Protein 6BN3 (pdb70)

Radius of gyration: 17.38 Å; Cα contacts (8 Å, |Δi|>4): 609; chains: 1; bounding box: 36×44×50 Å

Organism: Salmonella enterica (NCBI:txid28901)

Sequence (267 aa):
ANHIQHQMVQQLSALEKSANGRLGVAVIDTGSGAIAGWRMDEPFPMCSTSKVMAVAALLKQSEQTPELMSQPQPVASGDLVNYNPITERFVGKSSMTFDELSAATLQYSDNAAMNLILAKLGGPQKVTAFARSIGDDKFRLDRNEPSLNTAIPGDLRDTSTPRAMALSLQKLALGDALGQVQREKLSSHHWLRGNTTGAASIRAGLPSGWSVGDKTGSGDYGTTNDIAVVWPTGRPPLVIVTYFTQPQQQQAESQRPVLAKAAAIVASHYV

Solvent-accessible surface area: 10893 Å² total; per-residue (Å²): 99,80,97,31,118,142,127,3,42,104,71,0,41,62,18,17,173,91,10,105,18,65,0,0,0,0,0,3,16,35,50,86,52,20,13,0,4,45,90,5,81,53,58,1,10,0,0,11,0,0,0,2,2,0,0,0,6,0,0,73,82,1,50,158,75,106,137,20,3,62,103,75,36,104,3,53,74,78,47,49,51,102,112,16,27,45,0,86,134,56,59,66,143,51,2,33,4,42,76,0,0,25,3,0,1,32,88,18,0,11,0,0,0,25,27,0,5,78,97,14,39,13,21,118,117,0,22,51,17,0,96,84,17,55,5,101,110,0,81,5,56,41,68,3,58,47,1,22,42,7,79,85,82,36,97,96,1,7,1,4,0,46,11,3,0,64,2,2,44,76,1,3,42,20,133,19,9,27,113,92,20,55,64,58,0,3,116,31,2,63,33,15,73,44,1,83,36,1,0,65,61,16,14,58,123,65,20,52,10,0,1,0,16,5,73,21,57,39,2,1,4,1,0,0,0,1,0,63,6,98,95,63,64,31,0,0,0,0,0,0,0,12,17,82,133,103,165,32,146,63,50,113,99,9,0,14,111,0,0,38,6,0,5,71,66,46,118

Foldseek 3Di:
DAPADPVLQVQLVVLCVVVAWDKWKWKAQPVVRHIHIDQQADKFACFLVLLLLLLLLVLQVCVVPVCQQVDWDADAPVLADDFAPDRVVAHVHTDGLLRLSLCCFQVVGQSSSVVSQVVQVHQVSSQVLLVVQPQPFAGADDGPPVSFQGDPPDSHNIGGNVSSLVVCCCQQPNPSGDPVSNVSSVVSQQNHDPQCLALCLQADVVKRKGKGWRAHFQLKTWMWMWIGDDPGGIMTMTMIIGHDHRHDHHDRNSRSSSNNSVNVVPD

InterPro domains:
  IPR000871 Beta-lactamase, class-A [PR00118] (44-68)
  IPR000871 Beta-lactamase, class-A [PR00118] (75-92)
  IPR000871 Beta-lactamase, class-A [PR00118] (117-142)
  IPR000871 Beta-lactamase, class-A [PR00118] (153-177)
  IPR000871 Beta-lactamase, class-A [PR00118] (179-204)
  IPR000871 Beta-lactamase, class-A [PR00118] (215-230)
  IPR000871 Beta-lactamase, class-A [PR00118] (232-247)
  IPR000871 Beta-lactamase, class-A [PTHR35333] (11-300)
  IPR012338 Beta-lactamase/transpeptidase-like [G3DSA:3.40.710.10] (26-300)
  IPR012338 Beta-lactamase/transpeptidase-like [SSF56601] (40-298)
  IPR023650 Beta-lactamase, class-A active site [PS00146] (77-92)
  IPR045155 Beta-lactamase class A, catalytic domain [PF13354] (42-298)

Structure (mmCIF, N/CA/C/O backbone):
data_6BN3
#
_entry.id   6BN3
#
_cell.length_a   95.790
_cell.length_b   41.810
_cell.length_c   56.450
_cell.angle_alpha   90.000
_cell.angle_beta   94.140
_cell.angle_gamma   90.000
#
_symmetry.space_group_name_H-M   'C 1 2 1'
#
loop_
_entity.id
_entity.type
_entity.pdbx_description
1 polymer Beta-lactamase
2 non-polymer '4-(2-HYDROXYETHYL)-1-PIPERAZINE ETHANESULFONIC ACID'
3 water water
#
loop_
_atom_site.group_PDB
_atom_site.id
_atom_site.type_symbol
_atom_site.label_atom_id
_atom_site.label_alt_id
_atom_site.label_comp_id
_atom_site.label_asym_id
_atom_site.label_entity_id
_atom_site.label_seq_id
_atom_site.pdbx_PDB_ins_code
_atom_site.Cartn_x
_atom_site.Cartn_y
_atom_site.Cartn_z
_atom_site.occupancy
_atom_site.B_iso_or_equiv
_atom_site.auth_seq_id
_atom_site.auth_comp_id
_atom_site.auth_asym_id
_atom_site.auth_atom_id
_atom_site.pdbx_PDB_model_num
ATOM 1 N N . ALA A 1 1 ? 16.954 15.922 78.537 1.00 52.40 22 ALA A N 1
ATOM 2 C CA . ALA A 1 1 ? 15.826 16.637 79.125 1.00 52.68 22 ALA A CA 1
ATOM 3 C C . ALA A 1 1 ? 14.783 15.665 79.674 1.00 51.51 22 ALA A C 1
ATOM 4 O O . ALA A 1 1 ? 14.495 14.638 79.060 1.00 51.17 22 ALA A O 1
ATOM 6 N N . ASN A 1 2 ? 14.226 15.988 80.836 1.00 48.57 23 ASN A N 1
ATOM 7 C CA . ASN A 1 2 ? 13.195 15.152 81.444 1.00 45.17 23 ASN A CA 1
ATOM 8 C C . ASN A 1 2 ? 12.162 16.009 82.164 1.00 43.15 23 ASN A C 1
ATOM 9 O O . ASN A 1 2 ? 12.476 16.696 83.140 1.00 41.20 23 ASN A O 1
ATOM 14 N N . HIS A 1 3 ? 10.929 15.963 81.673 1.00 41.98 24 HIS A N 1
ATOM 15 C CA . HIS A 1 3 ? 9.851 16.778 82.215 1.00 42.27 24 HIS A CA 1
ATOM 16 C C . HIS A 1 3 ? 8.989 16.010 83.211 1.00 40.30 24 HIS A C 1
ATOM 17 O O . HIS A 1 3 ? 7.921 16.486 83.603 1.00 40.83 24 HIS A O 1
ATOM 24 N N . ILE A 1 4 ? 9.442 14.827 83.621 1.00 37.50 25 ILE A N 1
ATOM 25 C CA . ILE A 1 4 ? 8.618 13.984 84.480 1.00 36.47 25 ILE A CA 1
ATOM 26 C C . ILE A 1 4 ? 8.421 14.630 85.844 1.00 36.29 25 ILE A C 1
ATOM 27 O O . ILE A 1 4 ? 9.356 15.159 86.451 1.00 36.61 25 ILE A O 1
ATOM 32 N N . GLN A 1 5 ? 7.175 14.614 86.299 1.00 35.93 26 GLN A N 1
ATOM 33 C CA . GLN A 1 5 ? 6.826 15.212 87.568 1.00 33.38 26 GLN A CA 1
ATOM 34 C C . GLN A 1 5 ? 7.044 14.211 88.686 1.00 27.90 26 GLN A C 1
ATOM 35 O O . GLN A 1 5 ? 7.051 12.993 88.471 1.00 25.99 26 GLN A O 1
ATOM 41 N N . HIS A 1 6 ? 7.234 14.760 89.874 1.00 24.03 27 HIS A N 1
ATOM 42 C CA . HIS A 1 6 ? 7.522 14.011 91.084 1.00 21.70 27 HIS A CA 1
ATOM 43 C C . HIS A 1 6 ? 6.520 12.884 91.335 1.00 21.76 27 HIS A C 1
ATOM 44 O O . HIS A 1 6 ? 6.911 11.749 91.604 1.00 22.00 27 HIS A O 1
ATOM 51 N N . GLN A 1 7 ? 5.232 13.194 91.221 1.00 24.07 28 GLN A N 1
ATOM 52 C CA . GLN A 1 7 ? 4.187 12.198 91.454 1.00 25.16 28 GLN A CA 1
ATOM 53 C C . GLN A 1 7 ? 4.270 11.054 90.461 1.00 24.33 28 GLN A C 1
ATOM 54 O O . GLN A 1 7 ? 4.106 9.887 90.831 1.00 23.83 28 GLN A O 1
ATOM 60 N N . MET A 1 8 ? 4.509 11.390 89.197 1.00 25.09 29 MET A N 1
ATOM 61 C CA . MET A 1 8 ? 4.563 10.371 88.159 1.00 26.00 29 MET A CA 1
ATOM 62 C C . MET A 1 8 ? 5.731 9.424 88.387 1.00 23.50 29 MET A C 1
ATOM 63 O O . MET A 1 8 ? 5.595 8.219 88.188 1.00 23.42 29 MET A O 1
ATOM 68 N N . VAL A 1 9 ? 6.869 9.970 88.818 1.00 22.16 30 VAL A N 1
ATOM 69 C CA . VAL A 1 9 ? 8.036 9.160 89.165 1.00 22.23 30 VAL A CA 1
ATOM 70 C C . VAL A 1 9 ? 7.691 8.164 90.262 1.00 23.30 30 VAL A C 1
ATOM 71 O O . VAL A 1 9 ? 8.001 6.977 90.161 1.00 23.06 30 VAL A O 1
ATOM 75 N N . GLN A 1 10 ? 7.054 8.661 91.319 1.00 22.83 31 GLN A N 1
ATOM 76 C CA . GLN A 1 10 ? 6.621 7.812 92.422 1.00 22.90 31 GLN A CA 1
ATOM 77 C C . GLN A 1 10 ? 5.733 6.669 91.932 1.00 22.24 31 GLN A C 1
ATOM 78 O O . GLN A 1 10 ? 5.905 5.524 92.343 1.00 22.49 31 GLN A O 1
ATOM 84 N N . GLN A 1 11 ? 4.792 6.983 91.043 1.00 20.69 32 GLN A N 1
ATOM 85 C CA . GLN A 1 11 ? 3.856 5.978 90.549 1.00 20.31 32 GLN A CA 1
ATOM 86 C C . GLN A 1 11 ? 4.550 4.930 89.689 1.00 19.88 32 GLN A C 1
ATOM 87 O O . GLN A 1 11 ? 4.281 3.738 89.817 1.00 21.79 32 GLN A O 1
ATOM 93 N N . LEU A 1 12 ? 5.436 5.369 88.805 1.00 21.18 33 LEU A N 1
ATOM 94 C CA . LEU A 1 12 ? 6.108 4.430 87.925 1.00 21.49 33 LEU A CA 1
ATOM 95 C C . LEU A 1 12 ? 7.101 3.575 88.711 1.00 21.55 33 LEU A C 1
ATOM 96 O O . LEU A 1 12 ? 7.246 2.383 88.443 1.00 21.89 33 LEU A O 1
ATOM 101 N N . SER A 1 13 ? 7.764 4.181 89.690 1.00 21.39 34 SER A N 1
ATOM 102 C CA . SER A 1 13 ? 8.656 3.444 90.578 1.00 21.95 34 SER A CA 1
ATOM 103 C C . SER A 1 13 ? 7.898 2.361 91.338 1.00 21.35 34 SER A C 1
ATOM 104 O O . SER A 1 13 ? 8.337 1.215 91.409 1.00 21.55 34 SER A O 1
ATOM 107 N N . ALA A 1 14 ? 6.746 2.733 91.892 1.00 21.03 35 ALA A N 1
ATOM 108 C CA . ALA A 1 14 ? 5.911 1.792 92.626 1.00 21.69 35 ALA A CA 1
ATOM 109 C C . ALA A 1 14 ? 5.397 0.669 91.736 1.00 21.19 35 ALA A C 1
ATOM 110 O O . ALA A 1 14 ? 5.308 -0.479 92.174 1.00 23.09 35 ALA A O 1
ATOM 112 N N . LEU A 1 15 ? 5.045 1.005 90.497 1.00 21.39 36 LEU A N 1
ATOM 113 C CA . LEU A 1 15 ? 4.563 0.012 89.546 1.00 20.71 36 LEU A CA 1
ATOM 114 C C . LEU A 1 15 ? 5.655 -1.002 89.260 1.00 20.04 36 LEU A C 1
ATOM 115 O O . LEU A 1 15 ? 5.424 -2.214 89.291 1.00 20.84 36 LEU A O 1
ATOM 120 N N . GLU A 1 16 ? 6.852 -0.494 88.982 1.00 20.09 37 GLU A N 1
ATOM 121 C CA . GLU A 1 16 ? 7.987 -1.348 88.693 1.00 20.97 37 GLU A CA 1
ATOM 122 C C . GLU A 1 16 ? 8.231 -2.328 89.842 1.00 22.80 37 GLU A C 1
ATOM 123 O O . GLU A 1 16 ? 8.400 -3.529 89.619 1.00 23.62 37 GLU A O 1
ATOM 129 N N . LYS A 1 17 ? 8.206 -1.824 91.070 1.00 23.40 38 LYS A N 1
ATOM 130 C CA . LYS A 1 17 ? 8.428 -2.682 92.235 1.00 25.61 38 LYS A CA 1
ATOM 131 C C . LYS A 1 17 ? 7.339 -3.740 92.410 1.00 24.96 38 LYS A C 1
ATOM 132 O O . LYS A 1 17 ? 7.637 -4.890 92.746 1.00 26.04 38 LYS A O 1
ATOM 138 N N . SER A 1 18 ? 6.082 -3.353 92.193 1.00 24.04 39 SER A N 1
ATOM 139 C CA . SER A 1 18 ? 4.968 -4.283 92.355 1.00 23.81 39 SER A CA 1
ATOM 140 C C . SER A 1 18 ? 5.073 -5.422 91.351 1.00 23.91 39 SER A C 1
ATOM 141 O O . SER A 1 18 ? 4.667 -6.549 91.630 1.00 26.02 39 SER A O 1
ATOM 144 N N . ALA A 1 19 ? 5.646 -5.124 90.191 1.00 22.06 40 ALA A N 1
ATOM 145 C CA . ALA A 1 19 ? 5.676 -6.072 89.091 1.00 22.94 40 ALA A CA 1
ATOM 146 C C . ALA A 1 19 ? 6.918 -6.960 89.096 1.00 20.70 40 ALA A C 1
ATOM 147 O O . ALA A 1 19 ? 7.014 -7.892 88.302 1.00 22.11 40 ALA A O 1
ATOM 149 N N . ASN A 1 20 ? 7.857 -6.669 89.992 1.00 20.55 41 ASN A N 1
ATOM 150 C CA . ASN A 1 20 ? 9.143 -7.367 90.045 1.00 19.75 41 ASN A CA 1
ATOM 151 C C . ASN A 1 20 ? 9.857 -7.409 88.699 1.00 20.61 41 ASN A C 1
ATOM 152 O O . ASN A 1 20 ? 10.116 -8.477 88.135 1.00 21.91 41 ASN A O 1
ATOM 157 N N . GLY A 1 21 ? 10.187 -6.236 88.189 1.00 19.86 42 GLY A N 1
ATOM 158 C CA . GLY A 1 21 ? 10.945 -6.169 86.958 1.00 21.92 42 GLY A CA 1
ATOM 159 C C . GLY A 1 21 ? 11.598 -4.819 86.773 1.00 20.84 42 GLY A C 1
ATOM 160 O O . GLY A 1 21 ? 11.674 -4.026 87.711 1.00 22.52 42 GLY A O 1
ATOM 161 N N . ARG A 1 22 ? 12.059 -4.569 85.552 1.00 18.68 43 ARG A N 1
ATOM 162 C CA . ARG A 1 22 ? 12.687 -3.316 85.187 1.00 17.82 43 ARG A CA 1
ATOM 163 C C . ARG A 1 22 ? 11.819 -2.673 84.121 1.00 16.22 43 ARG A C 1
ATOM 164 O O . ARG A 1 22 ? 11.622 -3.255 83.061 1.00 16.68 43 ARG A O 1
ATOM 172 N N . LEU A 1 23 ? 11.309 -1.486 84.430 1.00 16.60 44 LEU A N 1
ATOM 173 C CA . LEU A 1 23 ? 10.362 -0.760 83.600 1.00 17.38 44 LEU A CA 1
ATOM 174 C C . LEU A 1 23 ? 11.025 0.470 82.997 1.00 15.53 44 LEU A C 1
ATOM 175 O O . LEU A 1 23 ? 11.745 1.193 83.696 1.00 17.10 44 LEU A O 1
ATOM 180 N N . GLY A 1 24 ? 10.798 0.695 81.700 1.00 16.02 45 GLY A N 1
ATOM 181 C CA . GLY A 1 24 ? 11.285 1.889 81.031 1.00 16.67 45 GLY A CA 1
ATO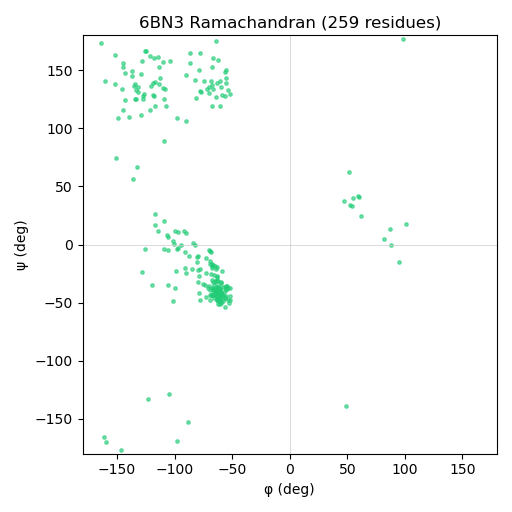M 182 C C . GLY A 1 24 ? 10.141 2.583 80.310 1.00 16.69 45 GLY A C 1
ATOM 183 O O . GLY A 1 24 ? 9.463 1.973 79.494 1.00 18.05 45 GLY A O 1
ATOM 184 N N . VAL A 1 25 ? 9.929 3.855 80.607 1.00 16.33 46 VAL A N 1
ATOM 185 C CA . VAL A 1 25 ? 8.787 4.595 80.076 1.00 17.48 46 VAL A CA 1
ATOM 186 C C . VAL A 1 25 ? 9.249 5.937 79.550 1.00 16.79 46 VAL A C 1
ATOM 187 O O . VAL A 1 25 ? 9.999 6.642 80.221 1.00 17.54 46 VAL A O 1
ATOM 191 N N . ALA A 1 26 ? 8.811 6.294 78.348 1.00 16.70 47 ALA A N 1
ATOM 192 C CA . ALA A 1 26 ? 9.010 7.649 77.855 1.00 18.15 47 ALA A CA 1
ATOM 193 C C . ALA A 1 26 ? 7.707 8.141 77.252 1.00 19.07 47 ALA A C 1
ATOM 194 O O . ALA A 1 26 ? 7.011 7.387 76.583 1.00 19.93 47 ALA A O 1
ATOM 196 N N . VAL A 1 27 ? 7.359 9.392 77.517 1.00 19.00 48 VAL A N 1
ATOM 197 C CA . VAL A 1 27 ? 6.192 9.992 76.879 1.00 20.12 48 VAL A CA 1
ATOM 198 C C . VAL A 1 27 ? 6.563 11.357 76.319 1.00 19.77 48 VAL A C 1
ATOM 199 O O . VAL A 1 27 ? 7.185 12.175 76.987 1.00 20.18 48 VAL A O 1
ATOM 203 N N . ILE A 1 28 ? 6.198 11.571 75.064 1.00 20.03 49 ILE A N 1
ATOM 204 C CA . ILE A 1 28 ? 6.379 12.859 74.410 1.00 21.38 49 ILE A CA 1
ATOM 205 C C . ILE A 1 28 ? 5.023 13.512 74.204 1.00 21.44 49 ILE A C 1
ATOM 206 O O . ILE A 1 28 ? 4.128 12.898 73.624 1.00 23.19 49 ILE A O 1
ATOM 211 N N . ASP A 1 29 ? 4.864 14.735 74.698 1.00 23.71 50 ASP A N 1
ATOM 212 C CA . ASP A 1 29 ? 3.719 15.568 74.343 1.00 26.83 50 ASP A CA 1
ATOM 213 C C . ASP A 1 29 ? 4.125 16.368 73.110 1.00 27.62 50 ASP A C 1
ATOM 214 O O . ASP A 1 29 ? 4.922 17.291 73.220 1.00 28.17 50 ASP A O 1
ATOM 219 N N . THR A 1 30 ? 3.600 16.015 71.938 1.00 28.05 51 THR A N 1
ATOM 220 C CA . THR A 1 30 ? 4.060 16.654 70.702 1.00 28.72 51 THR A CA 1
ATOM 221 C C . THR A 1 30 ? 3.563 18.093 70.571 1.00 30.93 51 THR A C 1
ATOM 222 O O . THR A 1 30 ? 4.030 18.847 69.709 1.00 32.03 51 THR A O 1
ATOM 226 N N . GLY A 1 31 ? 2.618 18.473 71.423 1.00 31.03 52 GLY A N 1
ATOM 227 C CA . GLY A 1 31 ? 2.111 19.832 71.417 1.00 32.59 52 GLY A CA 1
ATOM 228 C C . GLY A 1 31 ? 3.130 20.793 71.994 1.00 34.35 52 GLY A C 1
ATOM 229 O O . GLY A 1 31 ? 3.385 21.859 71.431 1.00 35.98 52 GLY A O 1
ATOM 230 N N . SER A 1 32 ? 3.725 20.397 73.116 1.00 35.45 53 SER A N 1
ATOM 231 C CA . SER A 1 32 ? 4.691 21.226 73.833 1.00 36.16 53 SER A CA 1
ATOM 232 C C . SER A 1 32 ? 6.130 20.834 73.524 1.00 36.63 53 SER A C 1
ATOM 233 O O . SER A 1 32 ? 7.052 21.631 73.698 1.00 37.36 53 SER A O 1
ATOM 236 N N . GLY A 1 33 ? 6.319 19.597 73.076 1.00 35.40 54 GLY A N 1
ATOM 237 C CA . GLY A 1 33 ? 7.649 19.075 72.824 1.00 35.77 54 GLY A CA 1
ATOM 238 C C . GLY A 1 33 ? 8.261 18.448 74.062 1.00 35.56 54 GLY A C 1
ATOM 239 O O . GLY A 1 33 ? 9.384 17.948 74.024 1.00 36.46 54 GLY A O 1
ATOM 240 N N . ALA A 1 34 ? 7.517 18.469 75.164 1.00 33.29 55 ALA A N 1
ATOM 241 C CA 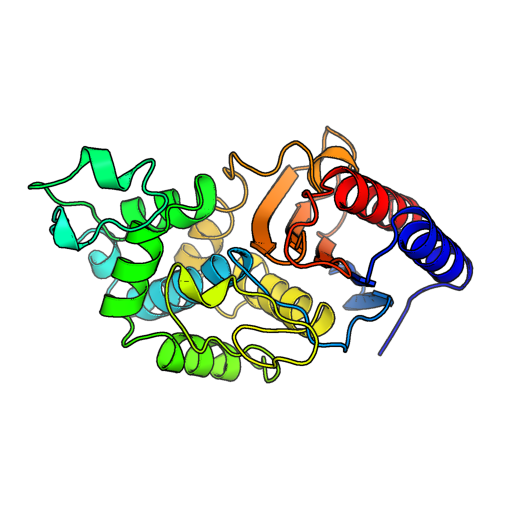. ALA A 1 34 ? 8.009 17.949 76.437 1.00 30.28 55 ALA A CA 1
ATOM 242 C C . ALA A 1 34 ? 8.135 16.429 76.431 1.00 27.70 55 ALA A C 1
ATOM 243 O O . ALA A 1 34 ? 7.248 15.719 75.964 1.00 27.36 55 ALA A O 1
ATOM 245 N N . ILE A 1 35 ? 9.251 15.933 76.953 1.00 27.69 56 ILE A N 1
ATOM 246 C CA . ILE A 1 35 ? 9.432 14.500 77.123 1.00 26.17 56 ILE A CA 1
ATOM 247 C C . ILE A 1 35 ? 9.626 14.190 78.610 1.00 25.83 56 ILE A C 1
ATOM 248 O O . ILE A 1 35 ? 10.281 14.939 79.341 1.00 27.33 56 ILE A O 1
ATOM 253 N N . ALA A 1 36 ? 9.011 13.104 79.061 1.00 25.48 57 ALA A N 1
ATOM 254 C CA . ALA A 1 36 ? 9.069 12.708 80.458 1.00 26.06 57 ALA A CA 1
ATOM 255 C C . ALA A 1 36 ? 9.284 11.208 80.543 1.00 25.35 57 ALA A C 1
ATOM 256 O O . ALA A 1 36 ? 8.780 10.467 79.711 1.00 23.57 57 ALA A O 1
ATOM 258 N N . GLY A 1 37 ? 10.030 10.747 81.538 1.00 24.97 59 GLY A N 1
ATOM 259 C CA . GLY A 1 37 ? 10.284 9.328 81.605 1.00 25.81 59 GLY A CA 1
ATOM 260 C C . GLY A 1 37 ? 10.808 8.740 82.892 1.00 25.33 59 GLY A C 1
ATOM 261 O O . GLY A 1 37 ? 11.129 9.445 83.842 1.00 28.00 59 GLY A O 1
ATOM 262 N N . TRP A 1 38 ? 10.877 7.416 82.883 1.00 21.05 60 TRP A N 1
ATOM 263 C CA . TRP A 1 38 ? 11.397 6.599 83.969 1.00 18.51 60 TRP A CA 1
ATOM 264 C C . TRP A 1 38 ? 12.338 5.581 83.334 1.00 18.11 60 TRP A C 1
ATOM 265 O O . TRP A 1 38 ? 11.937 4.877 82.409 1.00 17.78 60 TRP A O 1
ATOM 276 N N . ARG A 1 39 ? 13.586 5.530 83.803 1.00 16.37 61 ARG A N 1
ATOM 277 C CA . ARG A 1 39 ? 14.650 4.736 83.184 1.00 16.79 61 ARG A CA 1
ATOM 278 C C . ARG A 1 39 ? 14.704 4.937 81.666 1.00 17.62 61 ARG A C 1
ATOM 279 O O . ARG A 1 39 ? 14.961 3.997 80.918 1.00 18.93 61 ARG A O 1
ATOM 287 N N . MET A 1 40 ? 14.467 6.152 81.183 1.00 18.61 62 MET A N 1
ATOM 288 C CA . MET A 1 40 ? 14.264 6.257 79.739 1.00 20.21 62 MET A CA 1
ATOM 289 C C . MET A 1 40 ? 15.576 6.302 78.962 1.00 19.20 62 MET A C 1
ATOM 290 O O . MET A 1 40 ? 15.558 6.338 77.733 1.00 18.51 62 MET A O 1
ATOM 295 N N . ASP A 1 41 ? 16.710 6.254 79.662 1.00 17.35 63 ASP A N 1
ATOM 296 C CA . ASP A 1 41 ? 17.992 6.202 78.960 1.00 16.47 63 ASP A CA 1
ATOM 297 C C . ASP A 1 41 ? 18.744 4.890 79.174 1.00 17.23 63 ASP A C 1
ATOM 298 O O . ASP A 1 41 ? 19.914 4.780 78.813 1.00 18.95 63 ASP A O 1
ATOM 303 N N . GLU A 1 42 ? 18.077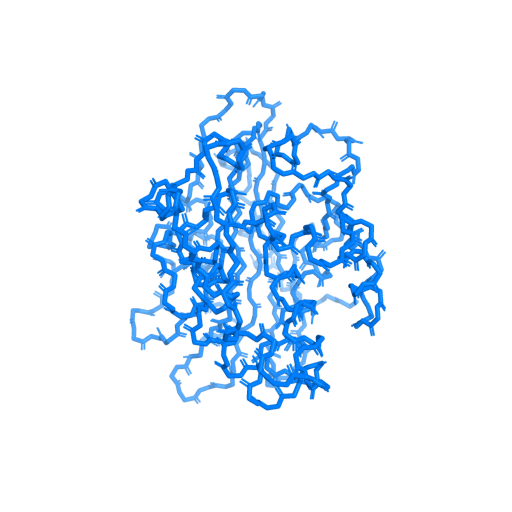 3.886 79.735 1.00 17.12 64 GLU A N 1
ATOM 304 C CA . GLU A 1 42 ? 18.692 2.561 79.869 1.00 16.51 64 GLU A CA 1
ATOM 305 C C . GLU A 1 42 ? 18.378 1.729 78.648 1.00 16.66 64 GLU A C 1
ATOM 306 O O . GLU A 1 42 ? 17.283 1.843 78.107 1.00 18.51 64 GLU A O 1
ATOM 312 N N . PRO A 1 43 ? 19.315 0.871 78.228 1.00 17.42 65 PRO A N 1
ATOM 313 C CA . PRO A 1 43 ? 19.001 -0.085 77.162 1.00 17.24 65 PRO A CA 1
ATOM 314 C C . PRO A 1 43 ? 17.981 -1.119 77.616 1.00 17.06 65 PRO A C 1
ATOM 315 O O . PRO A 1 43 ? 18.040 -1.612 78.751 1.00 18.30 65 PRO A O 1
ATOM 319 N N . PHE A 1 44 ? 17.032 -1.392 76.731 1.00 15.47 66 PHE A N 1
ATOM 320 C CA . PHE A 1 44 ? 16.073 -2.481 76.887 1.00 15.44 66 PHE A CA 1
ATOM 321 C C . PHE A 1 44 ? 16.073 -3.306 75.598 1.00 14.99 66 PHE A C 1
ATOM 322 O O . PHE A 1 44 ? 16.204 -2.748 74.507 1.00 16.17 66 PHE A O 1
ATOM 330 N N . PRO A 1 45 ? 15.850 -4.625 75.708 1.00 15.93 67 PRO A N 1
ATOM 331 C CA . PRO A 1 45 ? 15.664 -5.445 74.501 1.00 15.84 67 PRO A CA 1
ATOM 332 C C . PRO A 1 45 ? 14.404 -4.990 73.776 1.00 15.88 67 PRO A C 1
ATOM 333 O O . PRO A 1 45 ? 13.342 -4.942 74.379 1.00 17.33 67 PRO A O 1
ATOM 337 N N . MET A 1 46 ? 14.519 -4.681 72.493 1.00 15.68 68 MET A N 1
ATOM 338 C CA . MET A 1 46 ? 13.385 -4.193 71.717 1.00 16.80 68 MET A CA 1
ATOM 339 C C . MET A 1 46 ? 12.363 -5.266 71.379 1.00 15.61 68 MET A C 1
ATOM 340 O O . MET A 1 46 ? 11.166 -4.982 71.293 1.00 16.32 68 MET A O 1
ATOM 345 N N . CYS A 1 47 ? 12.845 -6.484 71.154 1.00 16.30 69 CYS A N 1
ATOM 346 C CA . CYS A 1 47 ? 12.041 -7.579 70.609 1.00 16.20 69 CYS A CA 1
ATOM 347 C C . CYS A 1 47 ? 11.300 -7.049 69.385 1.00 15.76 69 CYS A C 1
ATOM 348 O O . CYS A 1 47 ? 11.892 -6.303 68.607 1.00 17.29 69 CYS A O 1
ATOM 351 N N . SER A 1 48 ? 10.030 -7.401 69.201 1.00 16.27 70 SER A N 1
ATOM 352 C CA . SER A 1 48 ? 9.349 -7.044 67.945 1.00 16.13 70 SER A CA 1
ATOM 353 C C . SER A 1 48 ? 9.055 -5.551 67.767 1.00 15.22 70 SER A C 1
ATOM 354 O O . SER A 1 48 ? 8.609 -5.147 66.692 1.00 16.12 70 SER A O 1
ATOM 357 N N . THR A 1 49 ? 9.332 -4.715 68.771 1.00 15.21 71 THR A N 1
ATOM 358 C CA . THR A 1 49 ? 9.157 -3.288 68.534 1.00 15.23 71 THR A CA 1
ATOM 359 C C . THR A 1 49 ? 10.184 -2.797 67.501 1.00 16.09 71 THR A C 1
ATOM 360 O O . THR A 1 49 ? 9.977 -1.764 66.871 1.00 18.46 71 THR A O 1
ATOM 364 N N . SER A 1 50 ? 11.245 -3.583 67.278 1.00 14.88 72 SER A N 1
ATOM 365 C CA . SER A 1 50 ? 12.245 -3.259 66.261 1.00 16.79 72 SER A CA 1
ATOM 366 C C . SER A 1 50 ? 11.688 -3.354 64.840 1.00 17.14 72 SER A C 1
ATOM 367 O O . SER A 1 50 ? 12.285 -2.801 63.911 1.00 16.41 72 SER A O 1
ATOM 370 N N . LYS A 1 51 ? 10.540 -4.029 64.677 1.00 16.36 73 LYS A N 1
ATOM 371 C CA . LYS A 1 51 ? 9.926 -4.173 63.344 1.00 16.52 73 LYS A CA 1
ATOM 372 C C . LYS A 1 51 ? 9.504 -2.824 62.759 1.00 16.91 73 LYS A C 1
ATOM 373 O O . LYS A 1 51 ? 9.485 -2.658 61.541 1.00 17.46 73 LYS A O 1
ATOM 379 N N . VAL A 1 52 ? 9.196 -1.857 63.620 1.00 15.61 74 VAL A N 1
ATOM 380 C CA . VAL A 1 52 ? 8.815 -0.525 63.153 1.00 15.76 74 VAL A CA 1
ATOM 381 C C . VAL A 1 52 ? 9.978 0.142 62.402 1.00 16.57 74 VAL A C 1
ATOM 382 O O . VAL A 1 52 ? 9.796 0.659 61.293 1.00 17.62 74 VAL A O 1
ATOM 386 N N . MET A 1 53 ? 11.181 0.099 62.980 1.00 16.75 75 MET A N 1
ATOM 387 C CA . MET A 1 53 ? 12.364 0.700 62.362 1.00 16.33 75 MET A CA 1
ATOM 388 C C . MET A 1 53 ? 12.683 0.007 61.044 1.00 16.37 75 MET A C 1
ATOM 389 O O . MET A 1 53 ? 13.073 0.659 60.090 1.00 18.18 75 MET A O 1
ATOM 394 N N . ALA A 1 54 ? 12.478 -1.308 60.981 1.00 17.47 76 ALA A N 1
ATOM 395 C CA . ALA A 1 54 ? 12.760 -2.052 59.757 1.00 17.82 76 ALA A CA 1
ATOM 396 C C . ALA A 1 54 ? 11.767 -1.695 58.647 1.00 15.99 76 ALA A C 1
ATOM 397 O O . ALA A 1 54 ? 12.176 -1.446 57.510 1.00 17.01 76 ALA A O 1
ATOM 399 N N . VAL A 1 55 ? 10.469 -1.679 58.953 1.00 16.91 77 VAL A N 1
ATOM 400 C CA . VAL A 1 55 ? 9.476 -1.289 57.953 1.00 16.35 77 VAL A CA 1
ATOM 401 C C . VAL A 1 55 ? 9.704 0.162 57.523 1.00 16.16 77 VAL A C 1
ATOM 402 O O . VAL A 1 55 ? 9.609 0.476 56.342 1.00 17.60 77 VAL A O 1
ATOM 406 N N . ALA A 1 56 ? 10.032 1.036 58.468 1.00 16.29 78 ALA A N 1
ATOM 407 C CA . ALA A 1 56 ? 10.323 2.429 58.109 1.00 17.02 78 ALA A CA 1
ATOM 408 C C . ALA A 1 56 ? 11.512 2.545 57.146 1.00 17.78 78 ALA A C 1
ATOM 409 O O . ALA A 1 56 ? 11.482 3.361 56.223 1.00 18.44 78 ALA A O 1
ATOM 411 N N . ALA A 1 57 ? 12.545 1.726 57.358 1.00 17.60 79 ALA A N 1
ATOM 412 C CA . ALA A 1 57 ? 13.734 1.765 56.494 1.00 17.94 79 ALA A CA 1
ATOM 413 C C . ALA A 1 57 ? 13.315 1.379 55.080 1.00 18.51 79 ALA A C 1
ATOM 414 O O . ALA A 1 57 ? 13.743 1.974 54.089 1.00 19.57 79 ALA A O 1
ATOM 416 N N . LEU A 1 58 ? 12.440 0.385 54.997 1.00 18.17 80 LEU A N 1
ATOM 417 C CA . LEU A 1 58 ? 11.947 -0.066 53.703 1.00 18.35 80 LEU A CA 1
ATOM 418 C C . LEU A 1 58 ? 11.081 1.002 53.028 1.00 19.20 80 LEU A C 1
ATOM 419 O O . LEU A 1 58 ? 11.207 1.257 51.822 1.00 19.20 80 LEU A O 1
ATOM 424 N N . LEU A 1 59 ? 10.208 1.633 53.807 1.00 18.73 81 LEU A N 1
ATOM 425 C CA . LEU A 1 59 ? 9.395 2.734 53.294 1.00 18.93 81 LEU A CA 1
ATOM 426 C C . LEU A 1 59 ? 10.267 3.889 52.772 1.00 19.53 81 LEU A C 1
ATOM 427 O O . LEU A 1 59 ? 9.973 4.479 51.734 1.00 21.67 81 LEU A O 1
ATOM 432 N N . LYS A 1 60 ? 11.339 4.213 53.488 1.00 19.34 82 LYS A N 1
ATOM 433 C CA . LYS A 1 60 ? 12.257 5.253 53.028 1.00 20.09 82 LYS A CA 1
ATOM 434 C C . LYS A 1 60 ? 12.814 4.891 51.650 1.00 20.72 82 LYS A C 1
ATOM 435 O O . LYS A 1 60 ? 12.868 5.734 50.742 1.00 22.23 82 LYS A O 1
ATOM 441 N N . GLN A 1 61 ? 13.187 3.626 51.475 1.00 20.06 83 GLN A N 1
A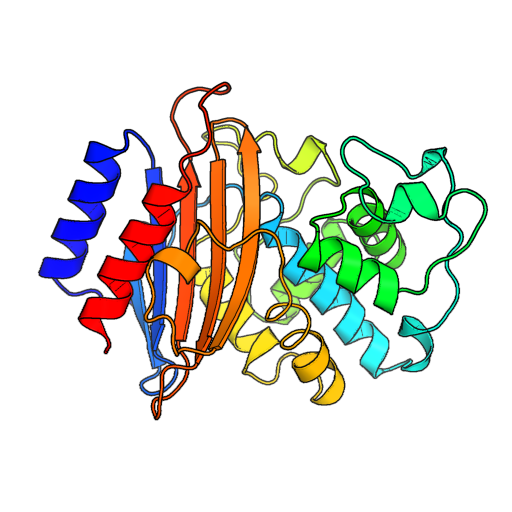TOM 442 C CA . GLN A 1 61 ? 13.690 3.179 50.182 1.00 23.15 83 GLN A CA 1
ATOM 443 C C . GLN A 1 61 ? 12.633 3.335 49.081 1.00 23.13 83 GLN A C 1
ATOM 444 O O . GLN A 1 61 ? 12.950 3.672 47.929 1.00 23.70 83 GLN A O 1
ATOM 450 N N . SER A 1 62 ? 11.369 3.119 49.440 1.00 22.44 84 SER A N 1
ATOM 451 C CA . SER A 1 62 ? 10.290 3.169 48.454 1.00 22.88 84 SER A CA 1
ATOM 452 C C . SER A 1 62 ? 10.046 4.583 47.933 1.00 22.37 84 SER A C 1
ATOM 453 O O . SER A 1 62 ? 9.416 4.765 46.894 1.00 24.55 84 SER A O 1
ATOM 456 N N . GLU A 1 63 ? 10.554 5.584 48.647 1.00 21.65 85 GLU A N 1
ATOM 457 C CA . GLU A 1 63 ? 10.372 6.970 48.229 1.00 23.42 85 GLU A CA 1
ATOM 458 C C . GLU A 1 63 ? 10.973 7.210 46.856 1.00 25.42 85 GLU A C 1
ATOM 459 O O . GLU A 1 63 ? 10.448 7.998 46.065 1.00 27.75 85 GLU A O 1
ATOM 465 N N . GLN A 1 64 ? 12.059 6.508 46.559 1.00 25.25 86 GLN A N 1
ATOM 466 C CA . GLN A 1 64 ? 12.743 6.702 45.283 1.00 26.91 86 GLN A CA 1
ATOM 467 C C . GLN A 1 64 ? 12.355 5.652 44.245 1.00 31.87 86 GLN A C 1
ATOM 468 O O . GLN A 1 64 ? 12.774 5.722 43.084 1.00 35.61 86 GLN A O 1
ATOM 474 N N . THR A 1 65 ? 11.543 4.691 44.674 1.00 32.98 87 THR A N 1
ATOM 475 C CA . THR A 1 65 ? 11.075 3.598 43.830 1.00 37.10 87 THR A CA 1
ATOM 476 C C . THR A 1 65 ? 9.706 3.132 44.319 1.00 39.26 87 THR A C 1
ATOM 477 O O . THR A 1 65 ? 9.608 2.081 44.928 1.00 38.29 87 THR A O 1
ATOM 481 N N . PRO A 1 66 ? 8.646 3.917 44.060 1.00 44.72 88 PRO A N 1
ATOM 482 C CA . PRO A 1 66 ? 7.309 3.628 44.604 1.00 46.72 88 PRO A CA 1
ATOM 483 C C . PRO A 1 66 ? 6.783 2.221 44.300 1.00 46.90 88 PRO A C 1
ATOM 484 O O . PRO A 1 66 ? 6.108 1.645 45.159 1.00 49.34 88 PRO A O 1
ATOM 488 N N . GLU A 1 67 ? 7.090 1.670 43.125 1.00 43.32 89 GLU A N 1
ATOM 489 C CA . GLU A 1 67 ? 6.652 0.310 42.797 1.00 41.25 89 GLU A CA 1
ATOM 490 C C . GLU A 1 67 ? 7.346 -0.764 43.650 1.00 37.67 89 GLU A C 1
ATOM 491 O O . GLU A 1 67 ? 6.989 -1.941 43.573 1.00 36.46 89 GLU A O 1
ATOM 497 N N . LEU A 1 68 ? 8.322 -0.362 44.465 1.00 34.55 90 LEU A N 1
ATOM 498 C CA . LEU A 1 68 ? 9.028 -1.305 45.335 1.00 32.21 90 LEU A CA 1
ATOM 499 C C . LEU A 1 68 ? 8.066 -2.079 46.226 1.00 30.26 90 LEU A C 1
ATOM 500 O O . LEU A 1 68 ? 8.239 -3.278 46.454 1.00 30.70 90 LEU A O 1
ATOM 505 N N . MET A 1 69 ? 7.047 -1.387 46.720 1.00 27.90 91 MET A N 1
ATOM 506 C CA . MET A 1 69 ? 6.160 -1.960 47.722 1.00 27.22 91 MET A CA 1
ATOM 507 C C . MET A 1 69 ? 5.108 -2.879 47.105 1.00 25.40 91 MET A C 1
ATOM 508 O O . MET A 1 69 ? 4.418 -3.603 47.822 1.00 24.72 91 MET A O 1
ATOM 513 N N . SER A 1 70 ? 4.994 -2.874 45.782 1.00 27.28 92 SER A N 1
ATOM 514 C CA . SER A 1 70 ? 3.998 -3.713 45.133 1.00 29.04 92 SER A CA 1
ATOM 515 C C . SER A 1 70 ? 4.607 -4.890 44.368 1.00 31.24 92 SER A C 1
ATOM 516 O O . SER A 1 70 ? 3.880 -5.719 43.834 1.00 31.82 92 SER A O 1
ATOM 519 N N . GLN A 1 71 ? 5.932 -4.969 44.323 1.00 34.88 93 GLN A N 1
ATOM 520 C CA . GLN A 1 71 ? 6.606 -6.049 43.603 1.00 39.28 93 GLN A CA 1
ATOM 521 C C . GLN A 1 71 ? 6.468 -7.382 44.343 1.00 35.49 93 GLN A C 1
ATOM 522 O O . GLN A 1 71 ? 6.655 -7.445 45.556 1.00 33.53 93 GLN A O 1
ATOM 528 N N . PRO A 1 72 ? 6.123 -8.452 43.611 1.00 34.51 94 PRO A N 1
ATOM 529 C CA . PRO A 1 72 ? 6.019 -9.786 44.215 1.00 33.75 94 PRO A CA 1
ATOM 530 C C . PRO A 1 72 ? 7.323 -10.272 44.840 1.00 31.83 94 PRO A C 1
ATOM 531 O O . PRO A 1 72 ? 8.393 -10.133 44.243 1.00 34.30 94 PRO A O 1
ATOM 535 N N . GLN A 1 73 ? 7.225 -10.834 46.038 1.00 27.94 95 GLN A N 1
ATOM 536 C CA . GLN A 1 73 ? 8.366 -11.472 46.681 1.00 27.63 95 GLN A CA 1
ATOM 537 C C . GLN A 1 73 ? 8.030 -12.923 46.971 1.00 25.67 95 GLN A C 1
ATOM 538 O O . GLN A 1 73 ? 7.133 -13.194 47.759 1.00 25.98 95 GLN A O 1
ATOM 544 N N . PRO A 1 74 ? 8.746 -13.864 46.336 1.00 25.31 96 PRO A N 1
ATOM 545 C CA . PRO A 1 74 ? 8.453 -15.270 46.630 1.00 26.39 96 PRO A CA 1
ATOM 546 C C . PRO A 1 74 ? 8.676 -15.606 48.107 1.00 27.47 96 PRO A C 1
ATOM 547 O O . PRO A 1 74 ? 9.610 -15.095 48.728 1.00 28.03 96 PRO A O 1
ATOM 551 N N . VAL A 1 75 ? 7.806 -16.429 48.679 1.00 27.75 97 VAL A N 1
ATOM 552 C CA . VAL A 1 75 ? 8.054 -16.920 50.029 1.00 29.33 97 VAL A CA 1
ATOM 553 C C . VAL A 1 75 ? 8.128 -18.445 49.968 1.00 28.69 97 VAL A C 1
ATOM 554 O O . VAL A 1 75 ? 7.364 -19.096 49.257 1.00 28.25 97 VAL A O 1
ATOM 558 N N . ALA A 1 76 ? 9.109 -18.998 50.670 1.00 28.72 98 ALA A N 1
ATOM 559 C CA . ALA A 1 76 ? 9.349 -20.434 50.653 1.00 29.59 98 ALA A CA 1
ATOM 560 C C . ALA A 1 76 ? 9.256 -20.991 52.060 1.00 27.89 98 ALA A C 1
ATOM 561 O O . ALA A 1 76 ? 9.333 -20.241 53.032 1.00 26.21 98 ALA A O 1
ATOM 563 N N . SER A 1 77 ? 9.092 -22.305 52.171 1.00 27.20 99 SER A N 1
ATOM 564 C CA . SER A 1 77 ? 9.086 -22.942 53.484 1.00 27.44 99 SER A CA 1
ATOM 565 C C . SER A 1 77 ? 10.360 -22.620 54.260 1.00 25.09 99 SER A C 1
ATOM 566 O O . SER A 1 77 ? 10.321 -22.446 55.476 1.00 24.23 99 SER A O 1
ATOM 569 N N . GLY A 1 78 ? 11.482 -22.524 53.547 1.00 24.76 100 GLY A N 1
ATOM 570 C CA . GLY A 1 78 ? 12.760 -22.190 54.152 1.00 25.76 100 GLY A CA 1
ATOM 571 C C . GLY A 1 78 ? 12.808 -20.802 54.782 1.00 25.83 100 GLY A C 1
ATOM 572 O O . GLY A 1 78 ? 13.677 -20.523 55.614 1.00 28.12 100 GLY A O 1
ATOM 573 N N . ASP A 1 79 ? 11.886 -19.923 54.394 1.00 25.52 101 ASP A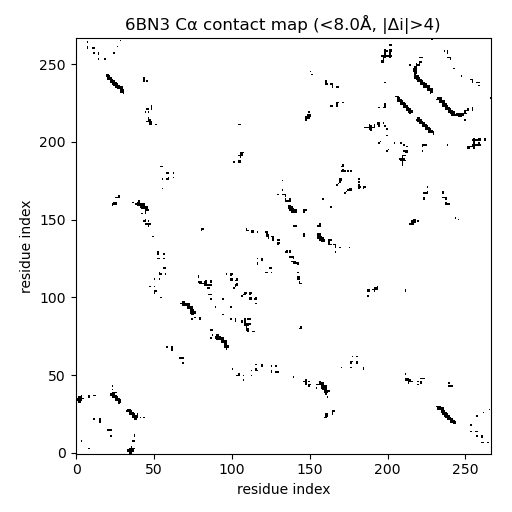 N 1
ATOM 574 C CA . ASP A 1 79 ? 11.826 -18.586 54.978 1.00 26.93 101 ASP A CA 1
ATOM 575 C C . ASP A 1 79 ? 11.145 -18.602 56.344 1.00 25.90 101 ASP A C 1
ATOM 576 O O . ASP A 1 79 ? 11.322 -17.684 57.156 1.00 26.89 101 ASP A O 1
ATOM 581 N N . LEU A 1 80 ? 10.343 -19.634 56.586 1.00 25.37 102 LEU A N 1
ATOM 582 C CA . LEU A 1 80 ? 9.563 -19.703 57.820 1.00 23.52 102 LEU A CA 1
ATOM 583 C C . LEU A 1 80 ? 10.465 -19.910 59.033 1.00 23.82 102 LEU A C 1
ATOM 584 O O . LEU A 1 80 ? 11.457 -20.642 58.979 1.00 25.27 102 LEU A O 1
ATOM 589 N N . VAL A 1 81 ? 10.128 -19.246 60.128 1.00 23.22 103 VAL A N 1
ATOM 590 C CA . VAL A 1 81 ? 10.847 -19.438 61.376 1.00 23.61 103 VAL A CA 1
ATOM 591 C C . VAL A 1 81 ? 9.858 -19.874 62.457 1.00 24.32 103 VAL A C 1
ATOM 592 O O . VAL A 1 81 ? 9.050 -20.765 62.215 1.00 25.85 103 VAL A O 1
ATOM 596 N N . ASN A 1 82 ? 9.900 -19.266 63.635 1.00 23.89 104 ASN A N 1
ATOM 597 C CA . ASN A 1 82 ? 9.115 -19.781 64.760 1.00 24.41 104 ASN A CA 1
ATOM 598 C C . ASN A 1 82 ? 7.661 -19.303 64.821 1.00 24.97 104 ASN A C 1
ATOM 599 O O . ASN A 1 82 ? 6.827 -19.933 65.477 1.00 27.40 104 ASN A O 1
ATOM 604 N N . TYR A 1 83 ? 7.359 -18.186 64.168 1.00 21.89 105 TYR A N 1
ATOM 605 C CA . TYR A 1 83 ? 6.005 -17.639 64.200 1.00 19.42 105 TYR A CA 1
ATOM 606 C C . TYR A 1 83 ? 5.708 -16.918 62.899 1.00 19.90 105 TYR A C 1
ATOM 607 O O . TYR A 1 83 ? 6.245 -15.838 62.632 1.00 20.10 105 TYR A O 1
ATOM 616 N N . ASN A 1 84 ? 4.843 -17.529 62.097 1.00 21.53 106 ASN A N 1
ATOM 617 C CA . ASN A 1 84 ? 4.616 -17.103 60.725 1.00 19.91 106 ASN A CA 1
ATOM 618 C C . ASN A 1 84 ? 3.123 -17.077 60.381 1.00 20.20 106 ASN A C 1
ATOM 619 O O . ASN A 1 84 ? 2.704 -17.715 59.422 1.00 21.28 106 ASN A O 1
ATOM 624 N N . PRO A 1 85 ? 2.319 -16.328 61.150 1.00 19.36 107 PRO A N 1
ATOM 625 C CA . PRO A 1 85 ? 0.856 -16.409 61.045 1.00 21.63 107 PRO A CA 1
ATOM 626 C C . PRO A 1 85 ? 0.313 -16.055 59.658 1.00 21.16 107 PRO A C 1
ATOM 627 O O . PRO A 1 85 ? -0.715 -16.609 59.255 1.00 24.17 107 PRO A O 1
ATOM 631 N N . ILE A 1 86 ? 0.971 -15.146 58.947 1.00 19.47 108 ILE A N 1
ATOM 632 C CA . ILE A 1 86 ? 0.508 -14.742 57.631 1.00 20.11 108 ILE A CA 1
ATOM 633 C C . ILE A 1 86 ? 1.321 -15.432 56.550 1.00 19.12 108 ILE A C 1
ATOM 634 O O . ILE A 1 86 ? 0.764 -15.983 55.602 1.00 21.56 108 ILE A O 1
ATOM 639 N N . THR A 1 87 ? 2.645 -15.396 56.685 1.00 17.90 109 THR A N 1
ATOM 640 C CA . THR A 1 87 ? 3.527 -15.896 55.628 1.00 19.22 109 THR A CA 1
ATOM 641 C C . THR A 1 87 ? 3.411 -17.401 55.400 1.00 22.49 109 THR A C 1
ATOM 642 O O . THR A 1 87 ? 3.655 -17.872 54.288 1.00 23.23 109 THR A O 1
ATOM 646 N N . GLU A 1 88 ? 3.017 -18.158 56.422 1.00 21.32 110 GLU A N 1
ATOM 647 C CA . GLU A 1 88 ? 2.887 -19.603 56.237 1.00 23.73 110 GLU A CA 1
ATOM 648 C C . GLU A 1 88 ? 1.790 -19.928 55.214 1.00 26.10 110 GLU A C 1
ATOM 649 O O . GLU A 1 88 ? 1.798 -20.999 54.614 1.00 27.12 110 GLU A O 1
ATOM 655 N N . ARG A 1 89 ? 0.872 -18.987 54.997 1.00 26.46 111 ARG A N 1
ATOM 656 C CA . ARG A 1 89 ? -0.215 -19.163 54.030 1.00 28.76 111 ARG A CA 1
ATOM 657 C C . ARG A 1 89 ? 0.225 -18.925 52.582 1.00 26.28 111 ARG A C 1
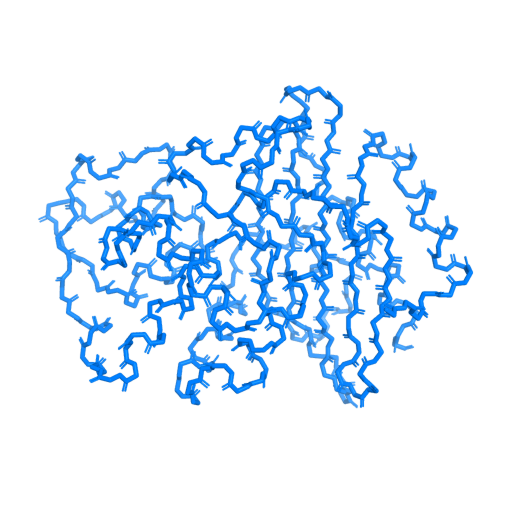ATOM 658 O O . ARG A 1 89 ? -0.524 -19.208 51.636 1.00 28.58 111 ARG A O 1
ATOM 664 N N . PHE A 1 90 ? 1.435 -18.398 52.402 1.00 23.80 112 PHE A N 1
ATOM 665 C CA . PHE A 1 90 ? 1.894 -18.029 51.063 1.00 24.55 112 PHE A CA 1
ATOM 666 C C . PHE A 1 90 ? 3.105 -18.820 50.593 1.00 26.77 112 PHE A C 1
ATOM 667 O O . PHE A 1 90 ? 3.779 -18.418 49.646 1.00 27.46 112 PHE A O 1
ATOM 675 N N . VAL A 1 91 ? 3.388 -19.938 51.251 1.00 28.34 113 VAL A N 1
ATOM 676 C CA . VAL A 1 91 ? 4.491 -20.789 50.829 1.00 30.36 113 VAL A CA 1
ATOM 677 C C . VAL A 1 91 ? 4.280 -21.262 49.396 1.00 31.44 113 VAL A C 1
ATOM 678 O O . VAL A 1 91 ? 3.215 -21.767 49.056 1.00 31.65 113 VAL A O 1
ATOM 682 N N . GLY A 1 92 ? 5.293 -21.077 48.555 1.00 31.84 114 GLY A N 1
ATOM 683 C CA . GLY A 1 92 ? 5.198 -21.459 47.157 1.00 32.58 114 GLY A CA 1
ATOM 684 C C . GLY A 1 92 ? 4.481 -20.402 46.339 1.00 32.56 114 GLY A C 1
ATOM 685 O O . GLY A 1 92 ? 4.223 -20.583 45.149 1.00 33.55 114 GLY A O 1
ATOM 686 N N . LYS A 1 93 ? 4.157 -19.292 46.991 1.00 30.47 115 LYS A N 1
ATOM 687 C CA . LYS A 1 93 ? 3.503 -18.162 46.347 1.00 30.94 115 LYS A CA 1
ATOM 688 C C . LYS A 1 93 ? 4.326 -16.907 46.616 1.00 28.31 115 LYS A C 1
ATOM 689 O O . LYS A 1 93 ? 5.470 -16.993 47.061 1.00 29.43 115 LYS A O 1
ATOM 695 N N A SER A 1 94 ? 3.735 -15.746 46.363 0.43 27.02 116 SER A N 1
ATOM 696 N N B SER A 1 94 ? 3.751 -15.740 46.340 0.57 26.46 116 SER A N 1
ATOM 697 C CA A SER A 1 94 ? 4.427 -14.489 46.598 0.43 25.87 116 SER A CA 1
ATOM 698 C CA B SER A 1 94 ? 4.453 -14.478 46.570 0.57 25.14 116 SER A CA 1
ATOM 699 C C A SER A 1 94 ? 3.607 -13.541 47.459 0.43 24.87 116 SER A C 1
ATOM 700 C C B SER A 1 94 ? 3.615 -13.474 47.354 0.57 24.67 116 SER A C 1
ATOM 701 O O A SER A 1 94 ? 2.384 -13.660 47.551 0.43 25.46 116 SER A O 1
ATOM 702 O O B SER A 1 94 ? 2.383 -13.490 47.291 0.57 25.30 116 SER A O 1
ATOM 707 N N . MET A 1 95 ? 4.299 -12.597 48.086 1.00 22.99 117 MET A N 1
ATOM 708 C CA . MET A 1 95 ? 3.660 -11.506 48.800 1.00 20.31 117 MET A CA 1
ATOM 709 C C . MET A 1 95 ? 4.368 -10.218 48.396 1.00 18.87 117 MET A C 1
ATOM 710 O O . MET A 1 95 ? 5.576 -10.229 48.147 1.00 20.36 117 MET A O 1
ATOM 715 N N . THR A 1 96 ? 3.646 -9.105 48.346 1.00 17.66 118 THR A N 1
ATOM 716 C CA . THR A 1 96 ? 4.287 -7.813 48.110 1.00 17.57 118 THR A CA 1
ATOM 717 C C . THR A 1 96 ? 4.940 -7.321 49.406 1.00 17.65 118 THR A C 1
ATOM 718 O O . THR A 1 96 ? 4.642 -7.822 50.492 1.00 18.61 118 THR A O 1
ATOM 722 N N . PHE A 1 97 ? 5.823 -6.335 49.310 1.00 18.42 119 PHE A N 1
ATOM 723 C CA . PHE A 1 97 ? 6.404 -5.763 50.527 1.00 18.68 119 PHE A CA 1
ATOM 724 C C . PHE A 1 97 ? 5.363 -4.994 51.339 1.00 18.86 119 PHE A C 1
ATOM 725 O O . PHE A 1 97 ? 5.493 -4.884 52.550 1.00 19.48 119 PHE A O 1
ATOM 733 N N . ASP A 1 98 ? 4.315 -4.489 50.692 1.00 18.12 120 ASP A N 1
ATOM 734 C CA . ASP A 1 98 ? 3.169 -3.948 51.429 1.00 18.64 120 ASP A CA 1
ATOM 735 C C . ASP A 1 98 ? 2.540 -5.035 52.307 1.00 18.27 120 ASP A C 1
ATOM 736 O O . ASP A 1 98 ? 2.299 -4.816 53.495 1.00 19.12 120 ASP A O 1
ATOM 741 N N . GLU A 1 99 ? 2.287 -6.209 51.727 1.00 17.69 121 GLU A N 1
ATOM 742 C CA . GLU A 1 99 ? 1.702 -7.316 52.487 1.00 16.71 121 GLU A CA 1
ATOM 743 C C . GLU A 1 99 ? 2.636 -7.779 53.593 1.00 16.49 121 GLU A C 1
ATOM 744 O O . GLU A 1 99 ? 2.189 -8.089 54.696 1.00 17.13 121 GLU A O 1
ATOM 750 N N . LEU A 1 100 ? 3.935 -7.840 53.302 1.00 18.08 122 LEU A N 1
ATOM 751 C CA . LEU A 1 100 ? 4.913 -8.280 54.298 1.00 16.79 122 LEU A CA 1
ATOM 752 C C . LEU A 1 100 ? 5.003 -7.277 55.452 1.00 16.78 122 LEU A C 1
ATOM 753 O O . LEU A 1 100 ? 5.125 -7.656 56.628 1.00 17.60 122 LEU A O 1
ATOM 758 N N . SER A 1 101 ? 4.935 -5.990 55.117 1.00 17.08 123 SER A N 1
ATOM 759 C CA . SER A 1 101 ? 4.970 -4.940 56.138 1.00 17.04 123 SER A CA 1
ATOM 760 C C . SER A 1 101 ? 3.732 -4.979 57.037 1.00 17.39 123 SER A C 1
ATOM 761 O O . SER A 1 101 ? 3.838 -4.899 58.259 1.00 17.16 123 SER A O 1
ATOM 764 N N . ALA A 1 102 ? 2.552 -5.101 56.438 1.00 16.75 124 ALA A N 1
ATOM 765 C CA . ALA A 1 102 ? 1.315 -5.260 57.222 1.00 17.61 124 ALA A CA 1
ATOM 766 C C . ALA A 1 102 ? 1.367 -6.500 58.116 1.00 16.14 124 ALA A C 1
ATOM 767 O O . ALA A 1 102 ? 1.009 -6.444 59.301 1.00 17.13 124 ALA A O 1
ATOM 769 N N . ALA A 1 103 ? 1.856 -7.605 57.563 1.00 17.17 125 ALA A N 1
ATOM 770 C CA . ALA A 1 103 ? 1.945 -8.845 58.325 1.00 16.90 125 ALA A CA 1
ATOM 771 C C . ALA A 1 103 ? 2.907 -8.703 59.510 1.00 16.71 125 ALA A C 1
ATOM 772 O O . ALA A 1 103 ? 2.595 -9.111 60.646 1.00 18.75 125 ALA A O 1
ATOM 774 N N . THR A 1 104 ? 4.064 -8.093 59.287 1.00 16.56 126 THR A N 1
ATOM 775 C CA . THR A 1 104 ? 5.016 -8.047 60.390 1.00 18.43 126 THR A CA 1
ATOM 776 C C . THR A 1 104 ? 4.576 -7.017 61.430 1.00 17.30 126 THR A C 1
ATOM 777 O O . THR A 1 104 ? 4.720 -7.255 62.631 1.00 17.56 126 THR A O 1
ATOM 781 N N . LEU A 1 105 ? 3.959 -5.917 61.004 1.00 16.58 127 LEU A N 1
ATOM 782 C CA . LEU A 1 105 ? 3.534 -4.921 61.995 1.00 14.67 127 LEU A CA 1
ATOM 783 C C . LEU A 1 105 ? 2.252 -5.313 62.715 1.00 15.11 127 LEU A C 1
ATOM 784 O O . LEU A 1 105 ? 2.135 -5.114 63.924 1.00 18.74 127 LEU A O 1
ATOM 789 N N . GLN A 1 106 ? 1.269 -5.847 61.986 1.00 15.97 128 GLN A N 1
ATOM 790 C CA . GLN A 1 106 ? -0.059 -6.042 62.575 1.00 17.18 128 GLN A CA 1
ATOM 791 C C . GLN A 1 106 ? -0.238 -7.400 63.231 1.00 17.59 128 GLN A C 1
ATOM 792 O O . GLN A 1 106 ? -1.111 -7.546 64.091 1.00 18.47 128 GLN A O 1
ATOM 798 N N . TYR A 1 107 ? 0.599 -8.371 62.860 1.00 16.99 129 TYR A N 1
ATOM 799 C CA . TYR A 1 107 ? 0.512 -9.731 63.415 1.00 17.39 129 TYR A CA 1
ATOM 800 C C . TYR A 1 107 ? 1.845 -10.191 64.010 1.00 16.66 129 TYR A C 1
ATOM 801 O O . TYR A 1 107 ? 1.927 -11.282 64.584 1.00 19.20 129 TYR A O 1
ATOM 810 N N . SER A 1 108 ? 2.879 -9.358 63.879 1.00 17.12 130 SER A N 1
ATOM 811 C CA . SER A 1 108 ? 4.235 -9.662 64.363 1.00 16.55 130 SER A CA 1
ATOM 812 C C . SER A 1 108 ? 4.792 -10.932 63.685 1.00 17.61 130 SER A C 1
ATOM 813 O O . SER A 1 108 ? 5.464 -11.763 64.301 1.00 18.23 130 SER A O 1
ATOM 816 N N . ASP A 1 109 ? 4.542 -11.048 62.387 1.00 15.93 131 ASP A N 1
ATOM 817 C CA . ASP A 1 109 ? 5.019 -12.181 61.597 1.00 16.07 131 ASP A CA 1
ATOM 818 C C . ASP A 1 109 ? 6.541 -12.148 61.483 1.00 16.05 131 ASP A C 1
ATOM 819 O O . ASP A 1 109 ? 7.102 -11.198 60.941 1.00 17.61 131 ASP A O 1
ATOM 824 N N . ASN A 1 110 ? 7.218 -13.178 61.983 1.00 16.02 132 ASN A N 1
ATOM 825 C CA . ASN A 1 110 ? 8.679 -13.144 62.037 1.00 14.94 132 ASN A CA 1
ATOM 826 C C . ASN A 1 110 ? 9.352 -13.479 60.713 1.00 15.68 132 ASN A C 1
ATOM 827 O O . ASN A 1 110 ? 10.417 -12.939 60.408 1.00 17.79 132 ASN A O 1
ATOM 832 N N . ALA A 1 111 ? 8.735 -14.350 59.919 1.00 17.72 133 ALA A N 1
ATOM 833 C CA . ALA A 1 111 ? 9.263 -14.631 58.588 1.00 18.31 133 ALA A CA 1
ATOM 834 C C . ALA A 1 111 ? 9.195 -13.373 57.724 1.00 18.27 133 ALA A C 1
ATOM 835 O O . ALA A 1 111 ? 10.127 -13.068 56.976 1.00 17.75 133 ALA A O 1
ATOM 837 N N . ALA A 1 112 ? 8.100 -12.622 57.851 1.00 16.62 134 ALA A N 1
ATOM 838 C CA . ALA A 1 112 ? 7.964 -11.368 57.113 1.00 17.49 134 ALA A CA 1
ATOM 839 C C . ALA A 1 112 ? 9.080 -10.384 57.486 1.00 17.46 134 ALA A C 1
ATOM 840 O O . ALA A 1 112 ? 9.668 -9.739 56.613 1.00 17.58 134 ALA A O 1
ATOM 842 N N . MET A 1 113 ? 9.365 -10.276 58.779 1.00 15.84 135 MET A N 1
ATOM 843 C CA . MET A 1 113 ? 10.479 -9.437 59.224 1.00 16.10 135 MET A CA 1
ATOM 844 C C . MET A 1 113 ? 11.805 -9.851 58.555 1.00 16.29 135 MET A C 1
ATOM 845 O O . MET A 1 113 ? 12.546 -9.007 58.039 1.00 17.63 135 MET A O 1
ATOM 850 N N . ASN A 1 114 ? 12.086 -11.147 58.525 1.00 15.53 136 ASN A N 1
ATOM 851 C CA . ASN A 1 114 ? 13.329 -11.611 57.937 1.00 15.95 136 ASN A CA 1
ATOM 852 C C . ASN A 1 114 ? 13.382 -11.343 56.436 1.00 17.54 136 ASN A C 1
ATOM 853 O O . ASN A 1 114 ? 14.449 -11.025 55.903 1.00 20.21 136 ASN A O 1
ATOM 858 N N . LEU A 1 115 ? 12.239 -11.428 55.760 1.00 17.20 137 LEU A N 1
ATOM 859 C CA . LEU A 1 115 ? 12.210 -11.101 54.333 1.00 18.59 137 LEU A CA 1
ATOM 860 C C . LEU A 1 115 ? 12.485 -9.615 54.100 1.00 18.82 137 LEU A C 1
ATOM 861 O O . LEU A 1 115 ? 13.142 -9.232 53.130 1.00 19.23 137 LEU A O 1
ATOM 866 N N . ILE A 1 116 ? 11.968 -8.773 54.985 1.00 16.75 138 ILE A N 1
ATOM 867 C CA . ILE A 1 116 ? 12.227 -7.344 54.891 1.00 16.54 138 ILE A CA 1
ATOM 868 C C . ILE A 1 116 ? 13.701 -7.047 55.195 1.00 16.84 138 ILE A C 1
ATOM 869 O O . ILE A 1 116 ? 14.336 -6.254 54.504 1.00 18.20 138 ILE A O 1
ATOM 874 N N . LEU A 1 117 ? 14.236 -7.684 56.229 1.00 16.79 139 LEU A N 1
ATOM 875 C CA . LEU A 1 117 ? 15.655 -7.537 56.523 1.00 17.34 139 LEU A CA 1
ATOM 876 C C . LEU A 1 117 ? 16.540 -7.930 55.335 1.00 16.98 139 LEU A C 1
ATOM 877 O O . LEU A 1 117 ? 17.520 -7.256 55.036 1.00 19.12 139 LEU A O 1
ATOM 882 N N . ALA A 1 118 ? 16.176 -9.007 54.653 1.00 19.80 140 ALA A N 1
ATOM 883 C CA . ALA A 1 118 ? 16.921 -9.461 53.483 1.00 21.26 140 ALA A CA 1
ATOM 884 C C . ALA A 1 118 ? 16.961 -8.380 52.402 1.00 22.03 140 ALA A C 1
ATOM 885 O O . ALA A 1 118 ? 18.012 -8.111 51.816 1.00 23.30 140 ALA A O 1
ATOM 887 N N . LYS A 1 119 ? 15.817 -7.750 52.153 1.00 20.55 141 LYS A N 1
ATOM 888 C CA . LYS A 1 119 ? 15.723 -6.711 51.132 1.00 21.77 141 LYS A CA 1
ATOM 889 C C . LYS A 1 119 ? 16.588 -5.496 51.483 1.00 21.66 141 LYS A C 1
ATOM 890 O O . LYS A 1 119 ? 17.196 -4.884 50.609 1.00 23.84 141 LYS A O 1
ATOM 896 N N . LEU A 1 120 ? 16.635 -5.158 52.767 1.00 19.77 142 LEU A N 1
ATOM 897 C CA . LEU A 1 120 ? 17.364 -3.985 53.241 1.00 19.33 142 LEU A CA 1
ATOM 898 C C . LEU A 1 120 ? 18.873 -4.168 53.343 1.00 19.97 142 LEU A C 1
ATOM 899 O O . LEU A 1 120 ? 19.619 -3.188 53.396 1.00 21.34 142 LEU A O 1
ATOM 904 N N . GLY A 1 121 ? 19.326 -5.415 53.415 1.00 19.63 143 GLY A N 1
ATOM 905 C CA . GLY A 1 121 ? 20.735 -5.674 53.642 1.00 20.81 143 GLY A CA 1
ATOM 906 C C . GLY A 1 121 ? 21.061 -6.040 55.077 1.00 22.51 143 GLY A C 1
ATOM 907 O O . GLY A 1 121 ? 22.220 -5.968 55.491 1.00 24.09 143 GLY A O 1
ATOM 908 N N . GLY A 1 122 ? 20.047 -6.430 55.843 1.00 21.07 144 GLY A N 1
ATOM 909 C CA . GLY A 1 122 ? 20.272 -6.996 57.167 1.00 20.57 144 GLY A CA 1
ATOM 910 C C . GLY A 1 122 ? 20.108 -6.043 58.334 1.00 19.59 144 GLY A C 1
ATOM 911 O O . GLY A 1 122 ? 19.878 -4.848 58.138 1.00 21.81 144 GLY A O 1
ATOM 912 N N . PRO A 1 123 ? 20.247 -6.567 59.559 1.00 18.64 145 PRO A N 1
ATOM 913 C CA . PRO A 1 123 ? 20.106 -5.779 60.788 1.00 18.23 145 PRO A CA 1
ATOM 914 C C . PRO A 1 123 ? 21.011 -4.557 60.784 1.00 19.55 145 PRO A C 1
ATOM 915 O O . PRO A 1 123 ? 20.599 -3.491 61.259 1.00 19.88 145 PRO A O 1
ATOM 919 N N . GLN A 1 124 ? 22.221 -4.701 60.239 1.00 18.53 146 GLN A N 1
ATOM 920 C CA . GLN A 1 124 ? 23.182 -3.604 60.239 1.00 18.42 146 GLN A CA 1
ATOM 921 C C . GLN A 1 124 ? 22.665 -2.430 59.396 1.00 18.18 146 GLN A C 1
ATOM 922 O O . GLN A 1 124 ? 22.941 -1.275 59.705 1.00 18.85 146 GLN A O 1
ATOM 928 N N . LYS A 1 125 ? 21.900 -2.708 58.339 1.00 17.85 147 LYS A N 1
ATOM 929 C CA . LYS A 1 125 ? 21.335 -1.609 57.561 1.00 18.54 147 LYS A CA 1
ATOM 930 C C . LYS A 1 125 ? 20.098 -0.969 58.212 1.00 17.98 147 LYS A C 1
ATOM 931 O O . LYS A 1 125 ? 19.827 0.219 57.994 1.00 18.81 147 LYS A O 1
ATOM 937 N N . VAL A 1 126 ? 19.351 -1.730 59.014 1.00 17.07 148 VAL A N 1
ATOM 938 C CA . VAL A 1 126 ? 18.271 -1.117 59.789 1.00 17.27 148 VAL A CA 1
ATOM 939 C C . VAL A 1 126 ? 18.888 -0.173 60.822 1.00 17.86 148 VAL A C 1
ATOM 940 O O . VAL A 1 126 ? 18.387 0.927 61.053 1.00 17.42 148 VAL A O 1
ATOM 944 N N . THR A 1 127 ? 20.005 -0.596 61.407 1.00 17.02 149 THR A N 1
ATOM 945 C CA . THR A 1 127 ? 20.740 0.246 62.345 1.00 16.54 149 THR A CA 1
ATOM 946 C C . THR A 1 127 ? 21.245 1.523 61.665 1.00 16.72 149 THR A C 1
ATOM 947 O O . THR A 1 127 ? 21.100 2.611 62.214 1.00 17.90 149 THR A O 1
ATOM 951 N N . ALA A 1 128 ? 21.785 1.402 60.455 1.00 17.45 150 ALA A N 1
ATOM 952 C CA . ALA A 1 128 ? 22.246 2.582 59.730 1.00 17.85 150 ALA A CA 1
ATOM 953 C C . ALA A 1 128 ? 21.070 3.525 59.421 1.00 15.78 150 ALA A C 1
ATOM 954 O O . ALA A 1 128 ? 21.211 4.749 59.468 1.00 18.21 150 ALA A O 1
ATOM 956 N N . PHE A 1 129 ? 19.899 2.968 59.122 1.00 16.26 151 PHE A N 1
ATOM 957 C CA . PHE A 1 129 ? 18.720 3.817 58.921 1.00 15.91 151 PHE A CA 1
ATOM 958 C C . PHE A 1 129 ? 18.348 4.583 60.201 1.00 15.90 151 PHE A C 1
ATOM 959 O O . PHE A 1 129 ? 18.035 5.774 60.149 1.00 17.18 151 PHE A O 1
ATOM 967 N N . ALA A 1 130 ? 18.362 3.897 61.338 1.00 17.26 152 ALA A N 1
ATOM 968 C CA . ALA A 1 130 ? 18.121 4.556 62.621 1.00 17.96 152 ALA A CA 1
ATOM 969 C C . ALA A 1 130 ? 19.072 5.736 62.808 1.00 17.50 152 ALA A C 1
ATOM 970 O O . ALA A 1 130 ? 18.635 6.825 63.173 1.00 18.57 152 ALA A O 1
ATOM 972 N N . ARG A 1 131 ? 20.369 5.532 62.561 1.00 18.30 153 ARG A N 1
ATOM 973 C CA . ARG A 1 131 ? 21.327 6.633 62.660 1.00 17.90 153 ARG A CA 1
ATOM 974 C C . ARG A 1 131 ? 20.953 7.783 61.725 1.00 18.27 153 ARG A C 1
ATOM 975 O O . ARG A 1 131 ? 21.138 8.957 62.065 1.00 19.45 153 ARG A O 1
ATOM 983 N N . SER A 1 132 ? 20.429 7.445 60.551 1.00 20.22 154 SER A N 1
ATOM 984 C CA . SER A 1 132 ? 20.085 8.463 59.568 1.00 20.24 154 SER A CA 1
ATOM 985 C C . SER A 1 132 ? 18.922 9.350 60.013 1.00 20.88 154 SER A C 1
ATOM 986 O O . SER A 1 132 ? 18.755 10.445 59.484 1.00 22.92 154 SER A O 1
ATOM 989 N N . ILE A 1 133 ? 18.135 8.899 60.990 1.00 19.36 155 ILE A N 1
ATOM 990 C CA . ILE A 1 133 ? 17.065 9.740 61.528 1.00 20.17 155 ILE A CA 1
ATOM 991 C C . ILE A 1 133 ? 17.400 10.216 62.935 1.00 20.61 155 ILE A C 1
ATOM 992 O O . ILE A 1 133 ? 16.527 10.635 63.686 1.00 23.87 155 ILE A O 1
ATOM 997 N N . GLY A 1 134 ? 18.682 10.178 63.283 1.00 19.06 156 GLY A N 1
ATOM 998 C CA . GLY A 1 134 ? 19.123 10.787 64.521 1.00 19.82 156 GLY A CA 1
ATOM 999 C C . GLY A 1 134 ? 19.056 9.922 65.759 1.00 20.39 156 GLY A C 1
ATOM 1000 O O . GLY A 1 134 ? 19.164 10.422 66.878 1.00 22.41 156 GLY A O 1
ATOM 1001 N N . ASP A 1 135 ? 18.862 8.626 65.563 1.00 18.56 157 ASP A N 1
ATOM 1002 C CA . ASP A 1 135 ? 18.769 7.682 66.666 1.00 17.92 157 ASP A CA 1
ATOM 1003 C C . ASP A 1 135 ? 20.126 7.008 66.846 1.00 18.87 157 ASP A C 1
ATOM 1004 O O . ASP A 1 135 ? 20.530 6.192 66.015 1.00 21.78 157 ASP A O 1
ATOM 1009 N N . ASP A 1 136 ? 20.826 7.343 67.928 1.00 20.53 158 ASP A N 1
ATOM 1010 C CA . ASP A 1 136 ? 22.151 6.777 68.159 1.00 21.18 158 ASP A CA 1
ATOM 1011 C C . ASP A 1 136 ? 22.158 5.624 69.164 1.00 21.26 158 ASP A C 1
ATOM 1012 O O . ASP A 1 136 ? 23.207 5.050 69.444 1.00 22.05 158 ASP A O 1
ATOM 1017 N N . LYS A 1 137 ? 20.986 5.273 69.686 1.00 18.96 159 LYS A N 1
ATOM 1018 C CA . LYS A 1 137 ? 20.878 4.193 70.662 1.00 20.88 159 LYS A CA 1
ATOM 1019 C C . LYS A 1 137 ? 20.419 2.884 70.031 1.00 19.75 159 LYS A C 1
ATOM 1020 O O . LYS A 1 137 ? 20.877 1.815 70.414 1.00 20.42 159 LYS A O 1
ATOM 1026 N N . PHE A 1 138 ? 19.514 2.973 69.063 1.00 17.80 160 PHE A N 1
ATOM 1027 C CA . PHE A 1 138 ? 19.004 1.790 68.379 1.00 17.52 160 PHE A CA 1
ATOM 1028 C C . PHE A 1 138 ? 20.145 0.923 67.851 1.00 17.99 160 PHE A C 1
ATOM 1029 O O . PHE A 1 138 ? 21.015 1.418 67.147 1.00 19.29 160 PHE A O 1
ATOM 1037 N N . ARG A 1 139 ? 20.120 -0.372 68.152 1.00 17.42 161 ARG A N 1
ATOM 1038 C CA . ARG A 1 139 ? 20.995 -1.300 67.443 1.00 16.73 161 ARG A CA 1
ATOM 1039 C C . ARG A 1 139 ? 20.268 -2.612 67.214 1.00 15.44 161 ARG A C 1
ATOM 1040 O O . ARG A 1 139 ? 19.785 -3.239 68.152 1.00 16.67 161 ARG A O 1
ATOM 1048 N N . LEU A 1 140 ? 20.193 -3.010 65.950 1.00 16.47 162 LEU A N 1
ATOM 1049 C CA . LEU A 1 140 ? 19.669 -4.311 65.587 1.00 16.85 162 LEU A CA 1
ATOM 1050 C C . LEU A 1 140 ? 20.866 -5.146 65.144 1.00 16.00 162 LEU A C 1
ATOM 1051 O O . LEU A 1 140 ? 21.577 -4.790 64.193 1.00 19.73 162 LEU A O 1
ATOM 1056 N N . ASP A 1 141 ? 21.091 -6.234 65.869 1.00 16.02 163 ASP A N 1
ATOM 1057 C CA . ASP A 1 141 ? 22.255 -7.079 65.669 1.00 17.09 163 ASP A CA 1
ATOM 1058 C C . ASP A 1 141 ? 21.917 -8.382 64.983 1.00 18.26 163 ASP A C 1
ATOM 1059 O O . ASP A 1 141 ? 22.704 -8.894 64.183 1.00 20.80 163 ASP A O 1
ATOM 1064 N N . ARG A 1 142 ? 20.732 -8.903 65.288 1.00 16.79 164 ARG A N 1
ATOM 1065 C CA . ARG A 1 142 ? 20.319 -10.220 64.828 1.00 17.67 164 ARG A CA 1
ATOM 1066 C C . ARG A 1 142 ? 18.986 -10.186 64.089 1.00 17.20 164 ARG A C 1
ATOM 1067 O O . ARG A 1 142 ? 18.242 -9.197 64.135 1.00 17.49 164 ARG A O 1
ATOM 1075 N N . ASN A 1 143 ? 18.675 -11.274 63.397 1.00 18.89 165 ASN A N 1
ATOM 1076 C CA . ASN A 1 143 ? 17.349 -11.385 62.807 1.00 18.29 165 ASN A CA 1
ATOM 1077 C C . ASN A 1 143 ? 16.424 -12.224 63.701 1.00 19.32 165 ASN A C 1
ATOM 1078 O O . ASN A 1 143 ? 16.750 -12.514 64.862 1.00 18.12 165 ASN A O 1
ATOM 1083 N N . GLU A 1 144 ? 15.258 -12.591 63.180 1.00 18.56 166 GLU A N 1
ATOM 1084 C CA . GLU A 1 144 ? 14.331 -13.427 63.940 1.00 17.89 166 GLU A CA 1
ATOM 1085 C C . GLU A 1 144 ? 14.704 -14.900 63.848 1.00 18.38 166 GLU A C 1
ATOM 1086 O O . GLU A 1 144 ? 15.070 -15.374 62.776 1.00 19.81 166 GLU A O 1
ATOM 1092 N N . PRO A 1 145 ? 14.558 -15.642 64.963 1.00 19.49 167 PRO A N 1
ATOM 1093 C CA . PRO A 1 145 ? 13.994 -15.191 66.237 1.00 19.67 167 PRO A CA 1
ATOM 1094 C C . PRO A 1 145 ? 15.041 -14.875 67.306 1.00 18.97 167 PRO A C 1
ATOM 1095 O O . PRO A 1 145 ? 14.658 -14.549 68.438 1.00 20.58 167 PRO A O 1
ATOM 1099 N N . SER A 1 146 ? 16.333 -14.967 66.984 1.00 18.95 168 SER A N 1
ATOM 1100 C CA . SER A 1 146 ? 17.361 -14.853 68.025 1.00 19.38 168 SER A CA 1
ATOM 1101 C C . SER A 1 146 ? 17.471 -13.445 68.613 1.00 18.71 168 SER A C 1
ATOM 1102 O O . SER A 1 146 ? 18.056 -13.264 69.679 1.00 19.43 168 SER A O 1
ATOM 1105 N N . LEU A 1 147 ? 16.879 -12.448 67.957 1.00 17.00 169 LEU A N 1
ATOM 1106 C CA . LEU A 1 147 ? 16.963 -11.082 68.486 1.00 17.57 169 LEU A CA 1
ATOM 1107 C C . LEU A 1 147 ? 16.161 -10.924 69.778 1.00 18.36 169 LEU A C 1
ATOM 1108 O O . LEU A 1 147 ? 16.233 -9.880 70.432 1.00 20.00 169 LEU A O 1
ATOM 1113 N N . ASN A 1 148 ? 15.432 -11.970 70.164 1.00 18.25 170 ASN A N 1
ATOM 1114 C CA . ASN A 1 148 ? 14.574 -11.907 71.352 1.00 18.55 170 ASN A CA 1
ATOM 1115 C C . ASN A 1 148 ? 15.144 -12.521 72.627 1.00 18.72 170 ASN A C 1
ATOM 1116 O O . ASN A 1 148 ? 14.417 -12.705 73.597 1.00 19.02 170 ASN A O 1
ATOM 1121 N N . THR A 1 149 ? 16.433 -12.839 72.642 1.00 19.05 171 THR A N 1
ATOM 1122 C CA . THR A 1 149 ? 16.995 -13.526 73.809 1.00 18.24 171 THR A CA 1
ATOM 1123 C C . THR A 1 149 ? 16.945 -12.633 75.064 1.00 16.76 171 THR A C 1
ATOM 1124 O O . THR A 1 149 ? 16.804 -13.131 76.179 1.00 18.49 171 THR A O 1
ATOM 1128 N N . ALA A 1 150 ? 17.051 -11.319 74.876 1.00 16.99 172 ALA A N 1
ATOM 1129 C CA . ALA A 1 150 ? 16.732 -10.345 75.931 1.00 16.32 172 ALA A CA 1
ATOM 1130 C C . ALA A 1 150 ? 17.482 -10.549 77.255 1.00 17.66 172 ALA A C 1
ATOM 1131 O O . ALA A 1 150 ? 16.916 -10.376 78.341 1.00 18.00 172 ALA A O 1
ATOM 1133 N N . ILE A 1 151 ? 18.759 -10.891 77.161 1.00 18.19 173 ILE A N 1
ATOM 1134 C CA . ILE A 1 151 ? 19.557 -11.212 78.343 1.00 17.51 173 ILE A CA 1
ATOM 1135 C C . ILE A 1 151 ? 19.983 -9.938 79.066 1.00 16.24 173 ILE A C 1
ATOM 1136 O O . ILE A 1 151 ? 20.459 -9.007 78.434 1.00 17.81 173 ILE A O 1
ATOM 1141 N N . PRO A 1 152 ? 19.803 -9.882 80.395 1.00 17.32 174 PRO A N 1
ATOM 1142 C CA . PRO A 1 152 ? 20.260 -8.710 81.151 1.00 18.53 174 PRO A CA 1
ATOM 1143 C C . PRO A 1 152 ? 21.750 -8.431 80.944 1.00 18.92 174 PRO A C 1
ATOM 1144 O O . PRO A 1 152 ? 22.574 -9.342 81.105 1.00 19.32 174 PRO A O 1
ATOM 1148 N N . GLY A 1 153 ? 22.089 -7.195 80.581 1.00 18.44 175 GLY A N 1
ATOM 1149 C CA . GLY A 1 153 ? 23.479 -6.802 80.403 1.00 18.21 175 GLY A CA 1
ATOM 1150 C C . GLY A 1 153 ? 23.936 -6.908 78.960 1.00 18.70 175 GLY A C 1
ATOM 1151 O O . GLY A 1 153 ? 24.971 -6.366 78.590 1.00 20.50 175 GLY A O 1
ATOM 1152 N N . ASP A 1 154 ? 23.161 -7.617 78.146 1.00 17.23 176 ASP A N 1
ATOM 1153 C CA . ASP A 1 154 ? 23.448 -7.795 76.720 1.00 17.41 176 ASP A CA 1
ATOM 1154 C C . ASP A 1 154 ? 22.964 -6.566 75.953 1.00 18.33 176 ASP A C 1
ATOM 1155 O O . ASP A 1 154 ? 21.800 -6.172 76.072 1.00 19.15 176 ASP A O 1
ATOM 1160 N N . LEU A 1 155 ? 23.851 -5.950 75.176 1.00 17.42 177 LEU A N 1
ATOM 1161 C CA . LEU A 1 155 ? 23.503 -4.737 74.442 1.00 17.89 177 LEU A CA 1
ATOM 1162 C C . LEU A 1 155 ? 22.896 -5.038 73.078 1.00 18.31 177 LEU A C 1
ATOM 1163 O O . LEU A 1 155 ? 22.383 -4.142 72.420 1.00 17.89 177 LEU A O 1
ATOM 1168 N N . ARG A 1 156 ? 22.945 -6.292 72.650 1.00 17.26 178 ARG A N 1
ATOM 1169 C CA . ARG A 1 156 ? 22.392 -6.611 71.332 1.00 16.98 178 ARG A CA 1
ATOM 1170 C C . ARG A 1 156 ? 20.889 -6.361 71.245 1.00 16.58 178 ARG A C 1
ATOM 1171 O O . ARG A 1 156 ? 20.138 -6.661 72.171 1.00 17.04 178 ARG A O 1
ATOM 1179 N N . ASP A 1 157 ? 20.468 -5.806 70.113 1.00 16.70 179 ASP A N 1
ATOM 1180 C CA . ASP A 1 157 ? 19.044 -5.683 69.810 1.00 16.36 179 ASP A CA 1
ATOM 1181 C C . ASP A 1 157 ? 18.311 -4.867 70.874 1.00 14.93 179 ASP A C 1
ATOM 1182 O O . ASP A 1 157 ? 17.199 -5.202 71.276 1.00 16.60 179 ASP A O 1
ATOM 1187 N N . THR A 1 158 ? 18.956 -3.782 71.298 1.00 15.72 180 THR A N 1
ATOM 1188 C CA . THR A 1 158 ? 18.395 -2.873 72.278 1.00 15.94 180 THR A CA 1
ATOM 1189 C C . THR A 1 158 ? 18.182 -1.470 71.743 1.00 16.63 180 THR A C 1
ATOM 1190 O O . THR A 1 158 ? 18.773 -1.066 70.738 1.00 16.90 180 THR A O 1
ATOM 1194 N N . SER A 1 159 ? 17.318 -0.737 72.432 1.00 15.84 181 SER A N 1
ATOM 1195 C CA . SER A 1 159 ? 17.270 0.711 72.353 1.00 16.99 181 SER A CA 1
ATOM 1196 C C . SER A 1 159 ? 16.863 1.244 73.717 1.00 17.44 181 SER A C 1
ATOM 1197 O O . SER A 1 159 ? 16.725 0.476 74.669 1.00 18.52 181 SER A O 1
ATOM 1200 N N . THR A 1 160 ? 16.697 2.558 73.826 1.00 16.91 182 THR A N 1
ATOM 1201 C CA . THR A 1 160 ? 16.218 3.165 75.065 1.00 17.00 182 THR A CA 1
ATOM 1202 C C . THR A 1 160 ? 14.811 3.697 74.838 1.00 16.95 182 THR A C 1
ATOM 1203 O O . THR A 1 160 ? 14.427 3.981 73.693 1.00 17.91 182 THR A O 1
ATOM 1207 N N . PRO A 1 161 ? 14.042 3.849 75.918 1.00 16.41 183 PRO A N 1
ATOM 1208 C CA . PRO A 1 161 ? 12.693 4.390 75.741 1.00 17.67 183 PRO A CA 1
ATOM 1209 C C . PRO A 1 161 ? 12.717 5.788 75.129 1.00 18.52 183 PRO A C 1
ATOM 1210 O O . PRO A 1 161 ? 11.877 6.086 74.273 1.00 18.71 183 PRO A O 1
ATOM 1214 N N . ARG A 1 162 ? 13.677 6.620 75.528 1.00 18.32 184 ARG A N 1
ATOM 1215 C CA . ARG A 1 162 ? 13.783 7.969 74.976 1.00 17.70 184 ARG A CA 1
ATOM 1216 C C . ARG A 1 162 ? 14.048 7.925 73.476 1.00 18.68 184 ARG A C 1
ATOM 1217 O O . ARG A 1 162 ? 13.353 8.576 72.703 1.00 19.48 184 ARG A O 1
ATOM 1225 N N . ALA A 1 163 ? 15.059 7.156 73.071 1.00 18.19 185 ALA A N 1
ATOM 1226 C CA . ALA A 1 163 ? 15.440 7.096 71.663 1.00 18.64 185 ALA A CA 1
ATOM 1227 C C . ALA A 1 163 ? 14.315 6.524 70.805 1.00 18.03 185 ALA A C 1
ATOM 1228 O O . ALA A 1 163 ? 14.076 7.016 69.698 1.00 18.66 185 ALA A O 1
ATOM 1230 N N . MET A 1 164 ? 13.631 5.489 71.294 1.00 16.98 186 MET A N 1
ATOM 1231 C CA . MET A 1 164 ? 12.553 4.904 70.497 1.00 16.76 186 MET A CA 1
ATOM 1232 C C . MET A 1 164 ? 11.344 5.836 70.397 1.00 15.47 186 MET A C 1
ATOM 1233 O O . MET A 1 164 ? 10.699 5.898 69.339 1.00 17.68 186 MET A O 1
ATOM 1238 N N . ALA A 1 165 ? 11.050 6.571 71.471 1.00 16.28 187 ALA A N 1
ATOM 1239 C CA . ALA A 1 165 ? 9.968 7.544 71.430 1.00 17.59 187 ALA A CA 1
ATOM 1240 C C . ALA A 1 165 ? 10.268 8.642 70.412 1.00 18.32 187 ALA A C 1
ATOM 1241 O O . ALA A 1 165 ? 9.403 9.016 69.625 1.00 18.91 187 ALA A O 1
ATOM 1243 N N . LEU A 1 166 ? 11.487 9.172 70.440 1.00 18.53 188 LEU A N 1
ATOM 1244 C CA . LEU A 1 166 ? 11.874 10.232 69.513 1.00 19.13 188 LEU A CA 1
ATOM 1245 C C . LEU A 1 166 ? 11.830 9.716 68.077 1.00 19.07 188 LEU A C 1
ATOM 1246 O O . LEU A 1 166 ? 11.366 10.408 67.168 1.00 19.98 188 LEU A O 1
ATOM 1251 N N . SER A 1 167 ? 12.298 8.491 67.866 1.00 17.64 189 SER A N 1
ATOM 1252 C CA . SER A 1 167 ? 12.267 7.932 66.516 1.00 17.64 189 SER A CA 1
ATOM 1253 C C . SER A 1 167 ? 10.833 7.694 66.026 1.00 19.64 189 SER A C 1
ATOM 1254 O O . SER A 1 167 ? 10.510 7.983 64.868 1.00 19.42 189 SER A O 1
ATOM 1257 N N . LEU A 1 168 ? 9.981 7.143 66.889 1.00 17.60 190 LEU A N 1
ATOM 1258 C CA . LEU A 1 168 ? 8.592 6.888 66.500 1.00 17.58 190 LEU A CA 1
ATOM 1259 C C . LEU A 1 168 ? 7.895 8.203 66.154 1.00 19.46 190 LEU A C 1
ATOM 1260 O O . LEU A 1 168 ? 7.110 8.257 65.209 1.00 18.36 190 LEU A O 1
ATOM 1265 N N . GLN A 1 169 ? 8.206 9.262 66.899 1.00 17.81 191 GLN A N 1
ATOM 1266 C CA . GLN A 1 169 ? 7.665 10.574 66.582 1.00 18.50 191 GLN A CA 1
ATOM 1267 C C . GLN A 1 169 ? 8.085 11.011 65.182 1.00 18.25 191 GLN A C 1
ATOM 1268 O O . GLN A 1 169 ? 7.251 11.430 64.375 1.00 20.74 191 GLN A O 1
ATOM 1274 N N . LYS A 1 170 ? 9.380 10.915 64.902 1.00 17.91 192 LYS A N 1
ATOM 1275 C CA . LYS A 1 170 ? 9.888 11.373 63.617 1.00 17.87 192 LYS A CA 1
ATOM 1276 C C . LYS A 1 170 ? 9.287 10.589 62.453 1.00 18.60 192 LYS A C 1
ATOM 1277 O O . LYS A 1 170 ? 9.014 11.150 61.387 1.00 20.10 192 LYS A O 1
ATOM 1283 N N . LEU A 1 171 ? 9.105 9.289 62.660 1.00 18.33 193 LEU A N 1
ATOM 1284 C CA . LEU A 1 171 ? 8.625 8.403 61.602 1.00 16.78 193 LEU A CA 1
ATOM 1285 C C . LEU A 1 171 ? 7.118 8.501 61.355 1.00 19.25 193 LEU A C 1
ATOM 1286 O O . LEU A 1 171 ? 6.677 8.596 60.209 1.00 20.63 193 LEU A O 1
ATOM 1291 N N . ALA A 1 172 ? 6.333 8.459 62.426 1.00 18.76 194 ALA A N 1
ATOM 1292 C CA . ALA A 1 172 ? 4.880 8.407 62.284 1.00 19.47 194 ALA A CA 1
ATOM 1293 C C . ALA A 1 172 ? 4.213 9.777 62.251 1.00 21.18 194 ALA A C 1
ATOM 1294 O O . ALA A 1 172 ? 3.115 9.907 61.708 1.00 24.43 194 ALA A O 1
ATOM 1296 N N . LEU A 1 173 ? 4.860 10.795 62.822 1.00 20.12 195 LEU A N 1
ATOM 1297 C CA . LEU A 1 173 ? 4.261 12.127 62.900 1.00 21.35 195 LEU A CA 1
ATOM 1298 C C . LEU A 1 173 ? 5.087 13.186 62.190 1.00 23.16 195 LEU A C 1
ATOM 1299 O O . LEU A 1 173 ? 4.539 14.124 61.618 1.00 25.24 195 LEU A O 1
ATOM 1304 N N . GLY A 1 174 ? 6.407 13.036 62.246 1.00 24.32 196 GLY A N 1
ATOM 1305 C CA . GLY A 1 174 ? 7.327 14.031 61.730 1.00 25.11 196 GLY A CA 1
ATOM 1306 C C . GLY A 1 174 ? 7.658 13.837 60.268 1.00 25.93 196 GLY A C 1
ATOM 1307 O O . GLY A 1 174 ? 6.861 13.284 59.504 1.00 27.18 196 GLY A O 1
ATOM 1308 N N . ASP A 1 175 ? 8.837 14.291 59.865 1.00 25.53 197 ASP A N 1
ATOM 1309 C CA . ASP A 1 175 ? 9.157 14.314 58.441 1.00 26.88 197 ASP A CA 1
ATOM 1310 C C . ASP A 1 175 ? 10.343 13.421 58.065 1.00 25.63 197 ASP A C 1
ATOM 1311 O O . ASP A 1 175 ? 11.004 13.654 57.054 1.00 26.30 197 ASP A O 1
ATOM 1316 N N . ALA A 1 176 ? 10.583 12.375 58.849 1.00 22.21 198 ALA A N 1
ATOM 1317 C CA . ALA A 1 176 ? 11.648 11.434 58.521 1.00 22.01 198 ALA A CA 1
ATOM 1318 C C . ALA A 1 176 ? 11.307 10.648 57.253 1.00 23.21 198 ALA A C 1
ATOM 1319 O O . ALA A 1 176 ? 12.201 10.241 56.497 1.00 25.71 198 ALA A O 1
ATOM 1321 N N . LEU A 1 177 ? 10.014 10.437 57.029 1.00 21.86 199 LEU A N 1
ATOM 1322 C CA . LEU A 1 177 ? 9.531 9.771 55.824 1.00 22.08 199 LEU A CA 1
ATOM 1323 C C . LEU A 1 177 ? 8.723 10.735 54.967 1.00 23.07 199 LEU A C 1
ATOM 1324 O O . LEU A 1 177 ? 8.254 11.761 55.458 1.00 24.41 199 LEU A O 1
ATOM 1329 N N . GLY A 1 178 ? 8.547 10.395 53.693 1.00 24.75 200 GLY A N 1
ATOM 1330 C CA . GLY A 1 178 ? 7.646 11.137 52.835 1.00 26.31 200 GLY A CA 1
ATOM 1331 C C . GLY A 1 178 ? 6.207 10.964 53.286 1.00 27.84 200 GLY A C 1
ATOM 1332 O O . GLY A 1 178 ? 5.896 10.017 54.003 1.00 26.70 200 GLY A O 1
ATOM 1333 N N . GLN A 1 179 ? 5.335 11.875 52.867 1.00 31.09 201 GLN A N 1
ATOM 1334 C CA . GLN A 1 179 ? 3.929 11.869 53.285 1.00 34.23 201 GLN A CA 1
ATOM 1335 C C . GLN A 1 179 ? 3.218 10.536 53.066 1.00 32.19 201 GLN A C 1
ATOM 1336 O O . GLN A 1 179 ? 2.568 10.028 53.973 1.00 32.68 201 GLN A O 1
ATOM 1342 N N . VAL A 1 180 ? 3.319 9.987 51.859 1.00 32.45 202 VAL A N 1
ATOM 1343 C CA . VAL A 1 180 ? 2.651 8.727 51.543 1.00 33.11 202 VAL A CA 1
ATOM 1344 C C . VAL A 1 180 ? 3.148 7.630 52.477 1.00 29.66 202 VAL A C 1
ATOM 1345 O O . VAL A 1 180 ? 2.373 6.830 52.995 1.00 31.00 202 VAL A O 1
ATOM 1349 N N . GLN A 1 181 ? 4.454 7.626 52.715 1.00 27.00 203 GLN A N 1
ATOM 1350 C CA . GLN A 1 181 ? 5.090 6.608 53.537 1.00 24.85 203 GLN A CA 1
ATOM 1351 C C . GLN A 1 181 ? 4.710 6.734 55.012 1.00 22.98 203 GLN A C 1
ATOM 1352 O O . GLN A 1 181 ? 4.427 5.733 55.679 1.00 21.81 203 GLN A O 1
ATOM 1358 N N . ARG A 1 182 ? 4.705 7.962 55.522 1.00 22.80 204 ARG A N 1
ATOM 1359 C CA . ARG A 1 182 ? 4.305 8.214 56.907 1.00 23.44 204 ARG A CA 1
ATOM 1360 C C . ARG A 1 182 ? 2.868 7.766 57.166 1.00 23.50 204 ARG A C 1
ATOM 1361 O O . ARG A 1 182 ? 2.562 7.154 58.194 1.00 22.61 204 ARG A O 1
ATOM 1369 N N . GLU A 1 183 ? 1.984 8.082 56.230 1.00 23.81 205 GLU A N 1
ATOM 1370 C CA . GLU A 1 183 ? 0.585 7.710 56.376 1.00 27.49 205 GLU A CA 1
ATOM 1371 C C . GLU A 1 183 ? 0.386 6.197 56.308 1.00 26.16 205 GLU A C 1
ATOM 1372 O O . GLU A 1 183 ? -0.445 5.652 57.032 1.00 26.28 205 GLU A O 1
ATOM 1378 N N . LYS A 1 184 ? 1.149 5.529 55.444 1.00 24.06 206 LYS A N 1
ATOM 1379 C CA . LYS A 1 184 ? 1.168 4.068 55.388 1.00 23.17 206 LYS A CA 1
ATOM 1380 C C . LYS A 1 184 ? 1.535 3.495 56.755 1.00 20.77 206 LYS A C 1
ATOM 1381 O O . LYS A 1 184 ? 0.839 2.649 57.301 1.00 21.90 206 LYS A O 1
ATOM 1387 N N . LEU A 1 185 ? 2.658 3.958 57.290 1.00 19.77 207 LEU A N 1
ATOM 1388 C CA . LEU A 1 185 ? 3.154 3.451 58.563 1.00 18.35 207 LEU A CA 1
ATOM 1389 C C . LEU A 1 185 ? 2.148 3.688 59.688 1.00 18.01 207 LEU A C 1
ATOM 1390 O O . LEU A 1 185 ? 1.855 2.789 60.480 1.00 18.11 207 LEU A O 1
ATOM 1395 N N . SER A 1 186 ? 1.610 4.899 59.744 1.00 17.98 208 SER A N 1
ATOM 1396 C CA A SER A 1 186 ? 0.636 5.272 60.763 0.49 19.11 208 SER A CA 1
ATOM 1397 C CA B SER A 1 186 ? 0.656 5.242 60.790 0.51 18.46 208 SER A CA 1
ATOM 1398 C C . SER A 1 186 ? -0.605 4.376 60.706 1.00 19.33 208 SER A C 1
ATOM 1399 O O . SER A 1 186 ? -1.108 3.916 61.734 1.00 20.08 208 SER A O 1
ATOM 1404 N N . HIS A 1 187 ? -1.097 4.127 59.495 1.00 17.94 209 HIS A N 1
ATOM 1405 C CA A HIS A 1 187 ? -2.279 3.291 59.370 0.54 19.00 209 HIS A CA 1
ATOM 1406 C CA B HIS A 1 187 ? -2.259 3.268 59.281 0.46 18.98 209 HIS A CA 1
ATOM 1407 C C . HIS A 1 187 ? -1.977 1.835 59.724 1.00 19.20 209 HIS A C 1
ATOM 1408 O O . HIS A 1 187 ? -2.805 1.176 60.342 1.00 19.68 209 HIS A O 1
ATOM 1421 N N . TRP A 1 188 ? -0.783 1.342 59.398 1.00 17.76 210 TRP A N 1
ATOM 1422 C CA . TRP A 1 188 ? -0.426 -0.019 59.782 1.00 17.84 210 TRP A CA 1
ATOM 1423 C C . TRP A 1 188 ? -0.399 -0.127 61.308 1.00 17.74 210 TRP A C 1
ATOM 1424 O O . TRP A 1 188 ? -0.923 -1.082 61.887 1.00 18.34 210 TRP A O 1
ATOM 1435 N N . LEU A 1 189 ? 0.195 0.864 61.959 1.00 17.36 211 LEU A N 1
ATOM 1436 C CA . LEU A 1 189 ? 0.250 0.865 63.421 1.00 17.01 211 LEU A CA 1
ATOM 1437 C C . LEU A 1 189 ? -1.159 0.905 64.031 1.00 16.71 211 LEU A C 1
ATOM 1438 O O . LEU A 1 189 ? -1.431 0.217 65.032 1.00 17.67 211 LEU A O 1
ATOM 1443 N N . ARG A 1 190 ? -2.035 1.732 63.468 1.00 18.01 212 ARG A N 1
ATOM 1444 C CA . ARG A 1 190 ? -3.410 1.823 63.956 1.00 17.19 212 ARG A CA 1
ATOM 1445 C C . ARG A 1 190 ? -4.161 0.504 63.793 1.00 18.04 212 ARG A C 1
ATOM 1446 O O . ARG A 1 190 ? -5.060 0.212 64.575 1.00 21.39 212 ARG A O 1
ATOM 1454 N N . GLY A 1 191 ? -3.770 -0.306 62.813 1.00 17.30 213 GLY A N 1
ATOM 1455 C CA . GLY A 1 191 ? -4.408 -1.588 62.582 1.00 17.37 213 GLY A CA 1
ATOM 1456 C C . GLY A 1 191 ? -3.756 -2.766 63.298 1.00 18.02 213 GLY A C 1
ATOM 1457 O O . GLY A 1 191 ? -4.075 -3.919 63.013 1.00 19.40 213 GLY A O 1
ATOM 1458 N N . ASN A 1 192 ? -2.850 -2.489 64.232 1.00 17.86 214 ASN A N 1
ATOM 1459 C CA . ASN A 1 192 ? -2.222 -3.570 64.979 1.00 18.00 214 ASN A CA 1
ATOM 1460 C C . ASN A 1 192 ? -3.284 -4.447 65.651 1.00 17.55 214 ASN A C 1
ATOM 1461 O O . ASN A 1 192 ? -4.277 -3.926 66.177 1.00 20.21 214 ASN A O 1
ATOM 1466 N N . THR A 1 193 ? -3.080 -5.764 65.631 1.00 18.27 215 THR A N 1
ATOM 1467 C CA . THR A 1 193 ? -4.040 -6.687 66.233 1.00 18.15 215 THR A CA 1
ATOM 1468 C C . THR A 1 193 ? -3.566 -7.292 67.554 1.00 17.77 215 THR A C 1
ATOM 1469 O O . THR A 1 193 ? -4.321 -8.010 68.209 1.00 20.88 215 THR A O 1
ATOM 1473 N N . THR A 1 194 ? -2.333 -6.998 67.954 1.00 17.29 216 THR A N 1
ATOM 1474 C CA . THR A 1 194 ? -1.735 -7.652 69.127 1.00 18.40 216 THR A CA 1
ATOM 1475 C C . THR A 1 194 ? -1.655 -6.762 70.375 1.00 19.04 216 THR A C 1
ATOM 1476 O O . THR A 1 194 ? -1.047 -7.145 71.389 1.00 19.84 216 THR A O 1
ATOM 1480 N N . GLY A 1 195 ? -2.239 -5.569 70.303 1.00 18.03 217 GLY A N 1
ATOM 1481 C CA . GLY A 1 195 ? -2.026 -4.587 71.352 1.00 20.77 217 GLY A CA 1
ATOM 1482 C C . GLY A 1 195 ? -3.154 -4.306 72.333 1.00 20.10 217 GLY A C 1
ATOM 1483 O O . GLY A 1 195 ? -3.030 -3.390 73.149 1.00 19.64 217 GLY A O 1
ATOM 1484 N N . ALA A 1 196 ? -4.232 -5.087 72.293 1.00 19.74 218 ALA A N 1
ATOM 1485 C CA . ALA A 1 196 ? -5.429 -4.751 73.078 1.00 20.35 218 ALA A CA 1
ATOM 1486 C C . ALA A 1 196 ? -5.181 -4.739 74.586 1.00 20.68 218 ALA A C 1
ATOM 1487 O O . ALA A 1 196 ? -5.820 -3.982 75.307 1.00 23.38 218 ALA A O 1
ATOM 1489 N N . ALA A 1 197 ? -4.261 -5.571 75.062 1.00 19.90 219 ALA A N 1
ATOM 1490 C CA . ALA A 1 197 ? -4.008 -5.678 76.498 1.00 21.01 219 ALA A CA 1
ATOM 1491 C C . ALA A 1 197 ? -2.858 -4.797 76.992 1.00 19.68 219 ALA A C 1
ATOM 1492 O O . ALA A 1 197 ? -2.554 -4.780 78.182 1.00 21.96 219 ALA A O 1
ATOM 1494 N N . SER A 1 198 ? -2.223 -4.061 76.089 1.00 17.78 220 SER A N 1
ATOM 1495 C CA . SER A 1 198 ? -1.017 -3.322 76.445 1.00 18.42 220 SER A CA 1
ATOM 1496 C C . SER A 1 198 ? -1.346 -1.836 76.578 1.00 18.34 220 SER A C 1
ATOM 1497 O O . SER A 1 198 ? -2.281 -1.495 77.296 1.00 20.22 220 SER A O 1
ATOM 1500 N N . ILE A 1 199 ? -0.599 -0.951 75.919 1.00 17.62 221 ILE A N 1
ATOM 1501 C CA . ILE A 1 199 ? -0.849 0.487 76.072 1.00 17.48 221 ILE A CA 1
ATOM 1502 C C . ILE A 1 199 ? -2.325 0.870 75.839 1.00 19.46 221 ILE A C 1
ATOM 1503 O O . ILE A 1 199 ? -2.896 1.649 76.611 1.00 19.60 221 ILE A O 1
ATOM 1508 N N . ARG A 1 200 ? -2.940 0.315 74.794 1.00 18.56 222 ARG A N 1
ATOM 1509 C CA . ARG A 1 200 ? -4.345 0.608 74.493 1.00 18.83 222 ARG A CA 1
ATOM 1510 C C . ARG A 1 200 ? -5.290 0.406 75.677 1.00 20.45 222 ARG A C 1
ATOM 1511 O O . ARG A 1 200 ? -6.240 1.174 75.861 1.00 22.49 222 ARG A O 1
ATOM 1519 N N . ALA A 1 201 ? -5.030 -0.624 76.476 1.00 20.04 223 ALA A N 1
ATOM 1520 C CA . ALA A 1 201 ? -5.908 -0.954 77.592 1.00 23.01 223 ALA A CA 1
ATOM 1521 C C . ALA A 1 201 ? -5.874 0.111 78.680 1.00 23.74 223 ALA A C 1
ATOM 1522 O O . ALA A 1 201 ? -6.797 0.1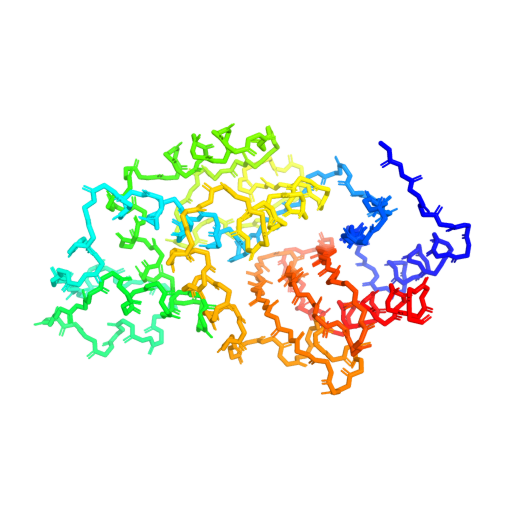97 79.482 1.00 25.35 223 ALA A O 1
ATOM 1524 N N . GLY A 1 202 ? -4.820 0.925 78.713 1.00 23.38 224 GLY A N 1
ATOM 1525 C CA . GLY A 1 202 ? -4.722 1.964 79.727 1.00 23.45 224 GLY A CA 1
ATOM 1526 C C . GLY A 1 202 ? -5.174 3.356 79.305 1.00 23.33 224 GLY A C 1
ATOM 1527 O O . GLY A 1 202 ? -5.166 4.284 80.117 1.00 24.21 224 GLY A O 1
ATOM 1528 N N . LEU A 1 203 ? -5.560 3.504 78.041 1.00 23.84 225 LEU A N 1
ATOM 1529 C CA . LEU A 1 203 ? -5.966 4.799 77.501 1.00 23.55 225 LEU A CA 1
ATOM 1530 C C . LEU A 1 203 ? -7.476 4.916 77.339 1.00 24.48 225 LEU A C 1
ATOM 1531 O O . LEU A 1 203 ? -8.170 3.898 77.240 1.00 25.26 225 LEU A O 1
ATOM 1536 N N . PRO A 1 204 ? -7.994 6.160 77.305 1.00 25.62 226 PRO A N 1
ATOM 1537 C CA . PRO A 1 204 ? -9.417 6.348 77.008 1.00 27.18 226 PRO A CA 1
ATOM 1538 C C . PRO A 1 204 ? -9.811 5.651 75.712 1.00 29.67 226 PRO A C 1
ATOM 1539 O O . PRO A 1 204 ? -9.112 5.777 74.706 1.00 30.27 226 PRO A O 1
ATOM 1543 N N . SER A 1 205 ? -10.916 4.918 75.748 1.00 32.81 227 SER A N 1
ATOM 1544 C CA . SER A 1 205 ? -11.322 4.072 74.630 1.00 37.29 227 SER A CA 1
ATOM 1545 C C . SER A 1 205 ? -11.683 4.846 73.358 1.00 39.56 227 SER A C 1
ATOM 1546 O O . SER A 1 205 ? -11.700 4.275 72.267 1.00 41.39 227 SER A O 1
ATOM 1549 N N . GLY A 1 206 ? -11.965 6.138 73.495 1.00 39.36 228 GLY A N 1
ATOM 1550 C CA . GLY A 1 206 ? -12.317 6.957 72.347 1.00 39.46 228 GLY A CA 1
ATOM 1551 C C . GLY A 1 206 ? -11.126 7.434 71.535 1.00 39.18 228 GLY A C 1
ATOM 1552 O O . GLY A 1 206 ? -11.280 7.888 70.399 1.00 41.08 228 GLY A O 1
ATOM 1553 N N . TRP A 1 207 ? -9.934 7.332 72.114 1.00 35.77 229 TRP A N 1
ATOM 1554 C CA . TRP A 1 207 ? -8.721 7.801 71.447 1.00 33.62 229 TRP A CA 1
ATOM 1555 C C . TRP A 1 207 ? -8.259 6.872 70.323 1.00 32.32 229 TRP A C 1
ATOM 1556 O O . TRP A 1 207 ? -8.310 5.647 70.450 1.00 33.50 229 TRP A O 1
ATOM 1567 N N . SER A 1 208 ? -7.798 7.469 69.229 1.00 28.63 230 SER A N 1
ATOM 1568 C CA . SER A 1 208 ? -7.158 6.719 68.155 1.00 26.64 230 SER A CA 1
ATOM 1569 C C . SER A 1 208 ? -5.724 6.369 68.567 1.00 24.96 230 SER A C 1
ATOM 1570 O O . SER A 1 208 ? -4.987 7.229 69.046 1.00 26.79 230 SER A O 1
ATOM 1573 N N . VAL A 1 209 ? -5.343 5.103 68.414 1.00 22.29 231 VAL A N 1
ATOM 1574 C CA . VAL A 1 209 ? -4.018 4.641 68.823 1.00 21.81 231 VAL A CA 1
ATOM 1575 C C . VAL A 1 209 ? -3.401 3.764 67.749 1.00 19.38 231 VAL A C 1
ATOM 1576 O O . VAL A 1 209 ? -4.076 2.908 67.186 1.00 20.21 231 VAL A O 1
ATOM 1580 N N . GLY A 1 210 ? -2.116 3.970 67.470 1.00 17.97 232 GLY A N 1
ATOM 1581 C CA . GLY A 1 210 ? -1.333 3.015 66.704 1.00 17.89 232 GLY A CA 1
ATOM 1582 C C . GLY A 1 210 ? -0.215 2.492 67.588 1.00 18.48 232 GLY A C 1
ATOM 1583 O O . GLY A 1 210 ? 0.365 3.260 68.348 1.00 19.88 232 GLY A O 1
ATOM 1584 N N . ASP A 1 211 ? 0.085 1.199 67.512 1.00 16.87 233 ASP A N 1
ATOM 1585 C CA . ASP A 1 211 ? 1.132 0.646 68.354 1.00 16.90 233 ASP A CA 1
ATOM 1586 C C . ASP A 1 211 ? 1.797 -0.563 67.729 1.00 16.09 233 ASP A C 1
ATOM 1587 O O . ASP A 1 211 ? 1.259 -1.185 66.810 1.00 16.01 233 ASP A O 1
ATOM 1592 N N . LYS A 1 212 ? 2.971 -0.894 68.260 1.00 14.67 234 LYS A N 1
ATOM 1593 C CA . LYS A 1 212 ? 3.611 -2.170 67.992 1.00 14.56 234 LYS A CA 1
ATOM 1594 C C . LYS A 1 212 ? 4.124 -2.761 69.285 1.00 14.92 234 LYS A C 1
ATOM 1595 O O . LYS A 1 212 ? 4.897 -2.125 70.002 1.00 15.10 234 LYS A O 1
ATOM 1601 N N . THR A 1 213 ? 3.697 -3.984 69.557 1.00 15.24 235 THR A N 1
ATOM 1602 C CA . THR A 1 213 ? 4.079 -4.712 70.756 1.00 16.09 235 THR A CA 1
ATOM 1603 C C . THR A 1 213 ? 5.395 -5.467 70.544 1.00 16.20 235 THR A C 1
ATOM 1604 O O . THR A 1 213 ? 5.835 -5.673 69.410 1.00 16.89 235 THR A O 1
ATOM 1608 N N . GLY A 1 214 ? 5.995 -5.899 71.643 1.00 15.25 236 GLY A N 1
ATOM 1609 C CA . GLY A 1 214 ? 7.135 -6.781 71.578 1.00 15.18 236 GLY A CA 1
ATOM 1610 C C . GLY A 1 214 ? 7.060 -7.731 72.750 1.00 16.16 236 GLY A C 1
ATOM 1611 O O . GLY A 1 214 ? 6.512 -7.406 73.808 1.00 18.73 236 GLY A O 1
ATOM 1612 N N . SER A 1 215 ? 7.642 -8.903 72.561 1.00 17.20 237 SER A N 1
ATOM 1613 C CA . SER A 1 215 ? 7.636 -9.951 73.560 1.00 18.58 237 SER A CA 1
ATOM 1614 C C . SER A 1 215 ? 8.880 -10.817 73.381 1.00 19.20 237 SER A C 1
ATOM 1615 O O . SER A 1 215 ? 9.262 -11.135 72.252 1.00 21.11 237 SER A O 1
ATOM 1618 N N . GLY A 1 216 ? 9.526 -11.191 74.476 1.00 18.55 238 GLY A N 1
ATOM 1619 C CA . GLY A 1 216 ? 10.723 -11.998 74.353 1.00 19.69 238 GLY A CA 1
ATOM 1620 C C . GLY A 1 216 ? 11.041 -12.723 75.629 1.00 18.12 238 GLY A C 1
ATOM 1621 O O . GLY A 1 216 ? 10.235 -12.757 76.566 1.00 18.33 238 GLY A O 1
ATOM 1622 N N . ASP A 1 217 ? 12.228 -13.317 75.665 1.00 16.72 240 ASP A N 1
ATOM 1623 C CA . ASP A 1 217 ? 12.680 -14.011 76.864 1.00 17.27 240 ASP A CA 1
ATOM 1624 C C . ASP A 1 217 ? 12.835 -13.016 78.013 1.00 16.78 240 ASP A C 1
ATOM 1625 O O . ASP A 1 217 ? 12.679 -11.805 77.818 1.00 17.21 240 ASP A O 1
ATOM 1630 N N . TYR A 1 218 ? 13.148 -13.529 79.203 1.00 17.45 241 TYR A N 1
ATOM 1631 C CA . TYR A 1 218 ? 13.156 -12.719 80.422 1.00 17.41 241 TYR A CA 1
ATOM 1632 C C . TYR A 1 218 ? 11.833 -11.960 80.603 1.00 17.70 241 TYR A C 1
ATOM 1633 O O . TYR A 1 218 ? 11.791 -10.863 81.158 1.00 18.67 241 TYR A O 1
ATOM 1642 N N . GLY A 1 219 ? 10.741 -12.592 80.169 1.00 15.92 242 GLY A N 1
ATOM 1643 C CA . GLY A 1 219 ? 9.407 -12.032 80.314 1.00 17.02 242 GLY A CA 1
ATOM 1644 C C . GLY A 1 219 ? 9.318 -10.631 79.735 1.00 17.18 242 GLY A C 1
ATOM 1645 O O . GLY A 1 219 ? 8.584 -9.784 80.229 1.00 18.33 242 GLY A O 1
ATOM 1646 N N . THR A 1 220 ? 10.072 -10.376 78.680 1.00 17.53 243 THR A N 1
ATOM 1647 C CA . THR A 1 220 ? 10.128 -9.031 78.134 1.00 17.78 243 THR A CA 1
ATOM 1648 C C . THR A 1 220 ? 8.785 -8.727 77.472 1.00 16.30 243 THR A C 1
ATOM 1649 O O . THR A 1 220 ? 8.267 -9.529 76.707 1.00 17.67 243 THR A O 1
ATOM 1653 N N . THR A 1 221 ? 8.223 -7.577 77.819 1.00 15.86 244 THR A N 1
ATOM 1654 C CA . THR A 1 221 ? 6.869 -7.192 77.452 1.00 15.41 244 THR A CA 1
ATOM 1655 C C . THR A 1 221 ? 6.929 -5.714 77.085 1.00 14.80 244 THR A C 1
ATOM 1656 O O . THR A 1 221 ? 7.137 -4.872 77.966 1.00 14.39 244 THR A O 1
ATOM 1660 N N . ASN A 1 222 ? 6.773 -5.413 75.801 1.00 15.23 245 ASN A N 1
ATOM 1661 C CA . ASN A 1 222 ? 7.018 -4.076 75.269 1.00 16.17 245 ASN A CA 1
ATOM 1662 C C . ASN A 1 222 ? 5.854 -3.550 74.464 1.00 14.58 245 ASN A C 1
ATOM 1663 O O . ASN A 1 222 ? 5.077 -4.323 73.924 1.00 15.84 245 ASN A O 1
ATOM 1668 N N . ASP A 1 223 ? 5.776 -2.234 74.332 1.00 15.48 246 ASP A N 1
ATOM 1669 C CA . ASP A 1 223 ? 4.799 -1.607 73.437 1.00 14.31 246 ASP A CA 1
ATOM 1670 C C . ASP A 1 223 ? 5.268 -0.195 73.143 1.00 14.31 246 ASP A C 1
ATOM 1671 O O . ASP A 1 223 ? 5.799 0.492 74.017 1.00 14.89 246 ASP A O 1
ATOM 1676 N N . ILE A 1 224 ? 5.097 0.233 71.903 1.00 15.17 247 ILE A N 1
ATOM 1677 C CA . ILE A 1 224 ? 5.426 1.602 71.532 1.00 14.98 247 ILE A CA 1
ATOM 1678 C C . ILE A 1 224 ? 4.221 2.106 70.766 1.00 14.41 247 ILE A C 1
ATOM 1679 O O . ILE A 1 224 ? 3.665 1.389 69.932 1.00 16.44 247 ILE A O 1
ATOM 1684 N N . ALA A 1 225 ? 3.796 3.328 71.060 1.00 15.22 248 ALA A N 1
ATOM 1685 C CA . ALA A 1 225 ? 2.524 3.793 70.535 1.00 16.46 248 ALA A CA 1
ATOM 1686 C C . ALA A 1 225 ? 2.528 5.261 70.161 1.00 17.32 248 ALA A C 1
ATOM 1687 O O . ALA A 1 225 ? 3.215 6.078 70.785 1.00 17.30 248 ALA A O 1
ATOM 1689 N N . VAL A 1 226 ? 1.746 5.573 69.130 1.00 19.31 249 VAL A N 1
ATOM 1690 C CA . VAL A 1 226 ? 1.362 6.942 68.821 1.00 18.78 249 VAL A CA 1
ATOM 1691 C C . VAL A 1 226 ? -0.111 7.070 69.182 1.00 18.51 249 VAL A C 1
ATOM 1692 O O . VAL A 1 226 ? -0.924 6.196 68.861 1.00 18.90 249 VAL A O 1
ATOM 1696 N N . VAL A 1 227 ? -0.437 8.145 69.879 1.00 21.23 250 VAL A N 1
ATOM 1697 C CA . VAL A 1 227 ? -1.755 8.317 70.460 1.00 22.81 250 VAL A CA 1
ATOM 1698 C C . VAL A 1 227 ? -2.340 9.645 70.022 1.00 25.40 250 VAL A C 1
ATOM 1699 O O . VAL A 1 227 ? -1.689 10.676 70.139 1.00 25.42 250 VAL A O 1
ATOM 1703 N N . TRP A 1 228 ? -3.568 9.618 69.516 1.00 26.69 251 TRP A N 1
ATOM 1704 C CA . TRP A 1 228 ? -4.263 10.836 69.118 1.00 31.11 251 TRP A CA 1
ATOM 1705 C C . TRP A 1 228 ? -5.402 11.140 70.088 1.00 34.51 251 TRP A C 1
ATOM 1706 O O . TRP A 1 228 ? -6.535 10.701 69.874 1.00 35.78 251 TRP A O 1
ATOM 1717 N N . PRO A 1 229 ? -5.111 11.886 71.167 1.00 36.03 252 PRO A N 1
ATOM 1718 C CA . PRO A 1 229 ? -6.174 12.191 72.128 1.00 38.42 252 PRO A CA 1
ATOM 1719 C C . PRO A 1 229 ? -7.222 13.104 71.518 1.00 41.70 252 PRO A C 1
ATOM 1720 O O . PRO A 1 229 ? -6.921 13.870 70.604 1.00 41.81 252 PRO A O 1
ATOM 1724 N N . THR A 1 230 ? -8.442 13.015 72.028 1.00 44.55 254 THR A N 1
ATOM 1725 C CA . THR A 1 230 ? -9.549 13.812 71.518 1.00 47.75 254 THR A CA 1
ATOM 1726 C C . THR A 1 230 ? -9.278 15.309 71.662 1.00 48.64 254 THR A C 1
ATOM 1727 O O . THR A 1 230 ? -9.079 15.809 72.769 1.00 49.48 254 THR A O 1
ATOM 1731 N N . GLY A 1 231 ? -9.248 16.009 70.531 1.00 48.27 255 GLY A N 1
ATOM 1732 C CA . GLY A 1 231 ? -9.050 17.450 70.514 1.00 49.03 255 GLY A CA 1
ATOM 1733 C C . GLY A 1 231 ? -7.729 17.936 71.087 1.00 48.89 255 GLY A C 1
ATOM 1734 O O . GLY A 1 231 ? -7.620 19.081 71.520 1.00 49.75 255 GLY A O 1
ATOM 1735 N N . ARG A 1 232 ? -6.720 17.072 71.078 1.00 48.20 256 ARG A N 1
ATOM 1736 C CA . ARG A 1 232 ? -5.420 17.390 71.656 1.00 47.94 256 ARG A CA 1
ATOM 1737 C C . ARG A 1 232 ? -4.310 16.899 70.724 1.00 43.62 256 ARG A C 1
ATOM 1738 O O . ARG A 1 232 ? -4.508 15.926 69.998 1.00 44.70 256 ARG A O 1
ATOM 1746 N N . PRO A 1 233 ? -3.156 17.595 70.704 1.00 38.89 257 PRO A N 1
ATOM 1747 C CA . PRO A 1 233 ? -1.998 17.127 69.927 1.00 35.67 257 PRO A CA 1
ATOM 1748 C C . PRO A 1 233 ? -1.568 15.717 70.325 1.00 32.65 257 PRO A C 1
ATOM 1749 O O . PRO A 1 233 ? -1.719 15.336 71.488 1.00 32.61 257 PRO A O 1
ATOM 1753 N N . PRO A 1 234 ? -1.041 14.944 69.367 1.00 28.94 258 PRO A N 1
ATOM 1754 C CA . PRO A 1 234 ? -0.708 13.552 69.685 1.00 25.31 258 PRO A CA 1
ATOM 1755 C C . PRO A 1 234 ? 0.355 13.367 70.774 1.00 24.77 258 PRO A C 1
ATOM 1756 O O . PRO A 1 234 ? 1.143 14.269 71.084 1.00 25.03 258 PRO A O 1
ATOM 1760 N N . LEU A 1 235 ? 0.334 12.178 71.364 1.00 23.32 259 LEU A N 1
ATOM 1761 C CA . LEU A 1 235 ? 1.365 11.732 72.279 1.00 22.65 259 LEU A CA 1
ATOM 1762 C C . LEU A 1 235 ? 2.114 10.583 71.658 1.00 20.42 259 LEU A C 1
ATOM 1763 O O . LEU A 1 235 ? 1.571 9.844 70.838 1.00 22.38 259 LEU A O 1
ATOM 1768 N N . VAL A 1 236 ? 3.368 10.432 72.063 1.00 18.55 260 VAL A N 1
ATOM 1769 C CA . VAL A 1 236 ? 4.114 9.223 71.773 1.00 18.93 260 VAL A CA 1
ATOM 1770 C C . VAL A 1 236 ? 4.464 8.571 73.099 1.00 19.03 260 VAL A C 1
ATOM 1771 O O . VAL A 1 236 ? 4.991 9.224 74.005 1.00 20.57 260 VAL A O 1
ATOM 1775 N N . ILE A 1 237 ? 4.146 7.290 73.229 1.00 16.89 261 ILE A N 1
ATOM 1776 C CA . ILE A 1 237 ? 4.378 6.568 74.478 1.00 18.05 261 ILE A CA 1
ATOM 1777 C C . ILE A 1 237 ? 5.159 5.280 74.236 1.00 16.44 261 ILE A C 1
ATOM 1778 O O . ILE A 1 237 ? 4.793 4.475 73.389 1.00 17.29 261 ILE A O 1
ATOM 1783 N N . VAL A 1 238 ? 6.239 5.098 74.980 1.00 16.92 262 VAL A N 1
ATOM 1784 C CA . VAL A 1 238 ? 7.011 3.868 74.944 1.00 15.74 262 VAL A CA 1
ATOM 1785 C C . VAL A 1 238 ? 6.991 3.250 76.335 1.00 16.60 262 VAL A C 1
ATOM 1786 O O . VAL A 1 238 ? 7.283 3.924 77.331 1.00 17.45 262 VAL A O 1
ATOM 1790 N N . THR A 1 239 ? 6.629 1.973 76.395 1.00 16.86 263 THR A N 1
ATOM 1791 C CA . THR A 1 239 ? 6.640 1.214 77.632 1.00 16.76 263 THR A CA 1
ATOM 1792 C C . THR A 1 239 ? 7.398 -0.089 77.400 1.00 16.35 263 THR A C 1
ATOM 1793 O O . THR A 1 239 ? 6.948 -0.950 76.637 1.00 16.27 263 THR A O 1
ATOM 1797 N N . TYR A 1 240 ? 8.565 -0.202 78.024 1.00 13.90 264 TYR A N 1
ATOM 1798 C CA . TYR A 1 240 ? 9.416 -1.364 77.930 1.00 14.36 264 TYR A CA 1
ATOM 1799 C C . TYR A 1 240 ? 9.458 -2.029 79.316 1.00 14.58 264 TYR A C 1
ATOM 1800 O O . TYR A 1 240 ? 9.554 -1.346 80.349 1.00 16.99 264 TYR A O 1
ATOM 1809 N N . PHE A 1 241 ? 9.387 -3.356 79.361 1.00 14.71 265 PHE A N 1
ATOM 1810 C CA . PHE A 1 241 ? 9.416 -4.047 80.651 1.00 15.19 265 PHE A CA 1
ATOM 1811 C C . PHE A 1 241 ? 10.152 -5.369 80.497 1.00 14.45 265 PHE A C 1
ATOM 1812 O O . PHE A 1 241 ? 9.908 -6.101 79.548 1.00 15.90 265 PHE A O 1
ATOM 1820 N N . THR A 1 242 ? 11.054 -5.676 81.422 1.00 15.73 266 THR A N 1
ATOM 1821 C CA . THR A 1 242 ? 11.755 -6.940 81.336 1.00 16.52 266 THR A CA 1
ATOM 1822 C C . THR A 1 242 ? 11.979 -7.430 82.765 1.00 18.76 266 THR A C 1
ATOM 1823 O O . THR A 1 242 ? 11.966 -6.639 83.708 1.00 19.21 266 THR A O 1
ATOM 1827 N N . GLN A 1 243 ? 12.1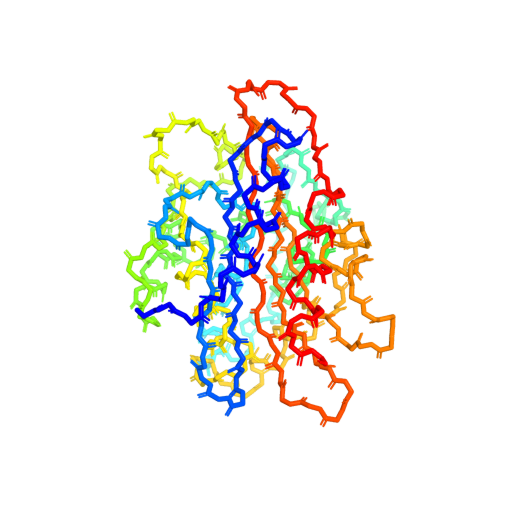57 -8.735 82.934 1.00 17.83 267 GLN A N 1
ATOM 1828 C CA . GLN A 1 243 ? 12.053 -9.354 84.251 1.00 17.24 267 GLN A CA 1
ATOM 1829 C C . GLN A 1 243 ? 13.312 -10.148 84.598 1.00 18.01 267 GLN A C 1
ATOM 1830 O O . GLN A 1 243 ? 14.149 -10.397 83.736 1.00 18.27 267 GLN A O 1
ATOM 1836 N N . PRO A 1 244 ? 13.464 -10.521 85.874 1.00 16.40 268 PRO A N 1
ATOM 1837 C CA . PRO A 1 244 ? 14.771 -11.065 86.264 1.00 16.54 268 PRO A CA 1
ATOM 1838 C C . PRO A 1 244 ? 15.109 -12.471 85.754 1.00 16.75 268 PRO A C 1
ATOM 1839 O O . PRO A 1 244 ? 16.292 -12.776 85.638 1.00 18.12 268 PRO A O 1
ATOM 1843 N N . GLN A 1 245 ? 14.117 -13.305 85.451 1.00 17.96 269 GLN A N 1
ATOM 1844 C CA . GLN A 1 245 ? 14.388 -14.692 85.064 1.00 17.32 269 GLN A CA 1
ATOM 1845 C C . GLN A 1 245 ? 14.035 -14.966 83.619 1.00 16.99 269 GLN A C 1
ATOM 1846 O O . GLN A 1 245 ? 13.014 -14.485 83.129 1.00 18.88 269 GLN A O 1
ATOM 1852 N N . GLN A 1 246 ? 14.846 -15.794 82.968 1.00 17.14 270 GLN A N 1
ATOM 1853 C CA A GLN A 1 246 ? 14.674 -16.073 81.542 0.52 17.46 270 GLN A CA 1
ATOM 1854 C CA B GLN A 1 246 ? 14.682 -16.088 81.550 0.48 17.93 270 GLN A CA 1
ATOM 1855 C C . GLN A 1 246 ? 13.278 -16.570 81.194 1.00 19.09 270 GLN A C 1
ATOM 1856 O O . GLN A 1 246 ? 12.719 -16.183 80.159 1.00 17.87 270 GLN A O 1
ATOM 1867 N N . GLN A 1 247 ? 12.722 -17.430 82.043 1.00 19.63 271 GLN A N 1
ATOM 1868 C CA . GLN A 1 247 ? 11.430 -18.049 81.762 1.00 21.47 271 GLN A CA 1
ATOM 1869 C C . GLN A 1 247 ? 10.222 -17.271 82.276 1.00 21.45 271 GLN A C 1
ATOM 1870 O O . GLN A 1 247 ? 9.107 -17.786 82.248 1.00 24.42 271 GLN A O 1
ATOM 1876 N N . ALA A 1 248 ? 10.428 -16.037 82.728 1.00 20.59 272 ALA A N 1
ATOM 1877 C CA . ALA A 1 248 ? 9.320 -15.230 83.243 1.00 21.70 272 ALA A CA 1
ATOM 1878 C C . ALA A 1 248 ? 8.176 -15.087 82.237 1.00 22.66 272 ALA A C 1
ATOM 1879 O O . ALA A 1 248 ? 8.405 -14.995 81.035 1.00 22.04 272 ALA A O 1
ATOM 1881 N N . GLU A 1 249 ? 6.946 -15.086 82.742 1.00 24.30 273 GLU A N 1
ATOM 1882 C CA . GLU A 1 249 ? 5.777 -14.871 81.899 1.00 26.44 273 GLU A CA 1
ATOM 1883 C C . GLU A 1 249 ? 5.591 -13.397 81.581 1.00 23.33 273 GLU A C 1
ATOM 1884 O O . GLU A 1 249 ? 5.947 -12.538 82.376 1.00 22.58 273 GLU A O 1
ATOM 1890 N N . SER A 1 250 ? 5.013 -13.115 80.419 1.00 23.41 274 SER A N 1
ATOM 1891 C CA . SER A 1 250 ? 4.676 -11.754 80.019 1.00 23.47 274 SER A CA 1
ATOM 1892 C C . SER A 1 250 ? 3.785 -11.050 81.034 1.00 21.91 274 SER A C 1
ATOM 1893 O O . SER A 1 250 ? 2.982 -11.692 81.721 1.00 23.23 274 SER A O 1
ATOM 1896 N N . GLN A 1 251 ? 3.915 -9.728 81.108 1.00 20.78 275 GLN A N 1
ATOM 1897 C CA . GLN A 1 251 ? 3.074 -8.921 81.991 1.00 20.65 275 GLN A CA 1
ATOM 1898 C C . GLN A 1 251 ? 2.510 -7.718 81.250 1.00 20.12 275 GLN A C 1
ATOM 1899 O O . GLN A 1 251 ? 2.833 -6.572 81.570 1.00 19.73 275 GLN A O 1
ATOM 1905 N N . ARG A 1 252 ? 1.645 -7.977 80.272 1.00 19.41 276 ARG A N 1
ATOM 1906 C CA . ARG A 1 252 ? 1.025 -6.895 79.522 1.00 20.20 276 ARG A CA 1
ATOM 1907 C C . ARG A 1 252 ? 0.265 -5.883 80.406 1.00 18.95 276 ARG A C 1
ATOM 1908 O O . ARG A 1 252 ? 0.332 -4.688 80.129 1.00 19.82 276 ARG A O 1
ATOM 1916 N N . PRO A 1 253 ? -0.410 -6.334 81.495 1.00 20.84 277 PRO A N 1
ATOM 1917 C CA . PRO A 1 253 ? -1.068 -5.325 82.338 1.00 21.59 277 PRO A CA 1
ATOM 1918 C C . PRO A 1 253 ? -0.131 -4.262 82.924 1.00 20.78 277 PRO A C 1
ATOM 1919 O O . PRO A 1 253 ? -0.602 -3.180 83.274 1.00 21.68 277 PRO A O 1
ATOM 1923 N N . VAL A 1 254 ? 1.161 -4.551 83.034 1.00 20.66 278 VAL A N 1
ATOM 1924 C CA . VAL A 1 254 ? 2.102 -3.547 83.525 1.00 20.37 278 VAL A CA 1
ATOM 1925 C C . VAL A 1 254 ? 2.164 -2.391 82.531 1.00 17.90 278 VAL A C 1
ATOM 1926 O O . VAL A 1 254 ? 2.218 -1.221 82.915 1.00 19.27 278 VAL A O 1
ATOM 1930 N N . LEU A 1 255 ? 2.134 -2.715 81.245 1.00 18.51 279 LEU A N 1
ATOM 1931 C CA . LEU A 1 255 ? 2.174 -1.683 80.225 1.00 17.84 279 LEU A CA 1
ATOM 1932 C C . LEU A 1 255 ? 0.893 -0.863 80.193 1.00 19.17 279 LEU A C 1
ATOM 1933 O O . LEU A 1 255 ? 0.937 0.347 79.984 1.00 20.80 279 LEU A O 1
ATOM 1938 N N . ALA A 1 256 ? -0.246 -1.528 80.382 1.00 20.03 280 ALA A N 1
ATOM 1939 C CA . ALA A 1 256 ? -1.532 -0.839 80.448 1.00 20.27 280 ALA A CA 1
ATOM 1940 C C . ALA A 1 256 ? -1.522 0.135 81.617 1.00 21.57 280 ALA A C 1
ATOM 1941 O O . ALA A 1 256 ? -1.961 1.282 81.494 1.00 22.72 280 ALA A O 1
ATOM 1943 N N . LYS A 1 257 ? -1.018 -0.323 82.756 1.00 22.53 281 LYS A N 1
ATOM 1944 C CA . LYS A 1 257 ? -0.969 0.516 83.939 1.00 23.66 281 LYS A CA 1
ATOM 1945 C C . LYS A 1 257 ? -0.023 1.697 83.741 1.00 23.42 281 LYS A C 1
ATOM 1946 O O . LYS A 1 257 ? -0.344 2.822 84.125 1.00 22.99 281 LYS A O 1
ATOM 1952 N N . ALA A 1 258 ? 1.138 1.445 83.137 1.00 21.19 282 ALA A N 1
ATOM 1953 C CA . ALA A 1 258 ? 2.076 2.527 82.867 1.00 20.90 282 ALA A CA 1
ATOM 1954 C C . ALA A 1 258 ? 1.433 3.557 81.934 1.00 20.50 282 ALA A C 1
ATOM 1955 O O . ALA A 1 258 ? 1.571 4.765 82.139 1.00 21.26 282 ALA A O 1
ATOM 1957 N N . ALA A 1 259 ? 0.706 3.080 80.925 1.00 23.29 283 ALA A N 1
ATOM 1958 C CA . ALA A 1 259 ? 0.009 3.980 80.009 1.00 23.71 283 ALA A CA 1
ATOM 1959 C C . ALA A 1 259 ? -1.039 4.829 80.729 1.00 24.39 283 ALA A C 1
ATOM 1960 O O . ALA A 1 259 ? -1.176 6.024 80.461 1.00 24.73 283 ALA A O 1
ATOM 1962 N N . ALA A 1 260 ? -1.771 4.199 81.644 1.00 24.20 284 ALA A N 1
ATOM 1963 C CA . ALA A 1 260 ? -2.810 4.877 82.411 1.00 26.06 284 ALA A CA 1
ATOM 1964 C C . ALA A 1 260 ? -2.193 5.961 83.285 1.00 27.31 284 ALA A C 1
ATOM 1965 O O . ALA A 1 260 ? -2.742 7.058 83.418 1.00 27.82 284 ALA A O 1
ATOM 1967 N N . ILE A 1 261 ? -1.046 5.643 83.879 1.00 26.77 285 ILE A N 1
ATOM 1968 C CA . ILE A 1 261 ? -0.332 6.603 84.707 1.00 26.70 285 ILE A CA 1
ATOM 1969 C C . ILE A 1 261 ? 0.075 7.796 83.856 1.00 27.45 285 ILE A C 1
ATOM 1970 O O . ILE A 1 261 ? -0.163 8.941 84.225 1.00 30.47 285 ILE A O 1
ATOM 1975 N N . VAL A 1 262 ? 0.666 7.516 82.700 1.00 27.55 286 VAL A N 1
ATOM 1976 C CA . VAL A 1 262 ? 1.048 8.562 81.766 1.00 30.75 286 VAL A CA 1
ATOM 1977 C C . VAL A 1 262 ? -0.165 9.361 81.291 1.00 33.53 286 VAL A C 1
ATOM 1978 O O . VAL A 1 262 ? -0.177 10.584 81.383 1.00 35.53 286 VAL A O 1
ATOM 1982 N N . ALA A 1 263 ? -1.192 8.663 80.815 1.00 34.34 287 ALA A N 1
ATOM 1983 C CA . ALA A 1 263 ? -2.396 9.305 80.289 1.00 37.75 287 ALA A CA 1
ATOM 1984 C C . ALA A 1 263 ? -3.042 10.267 81.279 1.00 39.71 287 ALA A C 1
ATOM 1985 O O . ALA A 1 263 ? -3.540 11.324 80.887 1.00 39.60 287 ALA A O 1
ATOM 1987 N N . SER A 1 264 ? -3.040 9.897 82.555 1.00 41.74 288 SER A N 1
ATOM 1988 C CA . SER A 1 264 ? -3.692 10.705 83.584 1.00 46.75 288 SER A CA 1
ATOM 1989 C C . SER A 1 264 ? -2.983 12.042 83.779 1.00 51.61 288 SER A C 1
ATOM 1990 O O . SER A 1 264 ? -3.616 13.052 84.091 1.00 51.52 288 SER A O 1
ATOM 1993 N N . HIS A 1 265 ? -1.667 12.042 83.593 1.00 55.41 289 HIS A N 1
ATOM 1994 C CA . HIS A 1 265 ? -0.865 13.245 83.791 1.00 58.86 289 HIS A CA 1
ATOM 1995 C C . HIS A 1 265 ? -0.847 14.159 82.561 1.00 61.89 289 HIS A C 1
ATOM 1996 O O . HIS A 1 265 ? -0.195 15.203 82.579 1.00 61.40 289 HIS A O 1
ATOM 2003 N N . TYR A 1 266 ? -1.558 13.779 81.500 1.00 65.29 290 TYR A N 1
ATOM 2004 C CA . TYR A 1 266 ? -1.549 14.579 80.272 1.00 69.09 290 TYR A CA 1
ATOM 2005 C C . TYR A 1 266 ? -2.933 14.930 79.724 1.00 71.84 290 TYR A C 1
ATOM 2006 O O . TYR A 1 266 ? -3.078 15.921 79.006 1.00 73.00 290 TYR A O 1
ATOM 2015 N N . VAL A 1 267 ? -3.949 14.140 80.053 1.00 72.82 291 VAL A N 1
ATOM 2016 C CA . VAL A 1 267 ? -5.308 14.496 79.656 1.00 73.86 291 VAL A CA 1
ATOM 2017 C C . VAL A 1 267 ? -5.943 15.428 80.682 1.00 74.52 291 VAL A C 1
ATOM 2018 O O . VAL A 1 267 ? -5.294 15.839 81.644 1.00 74.95 291 VAL A O 1
#

B-factor: mean 25.57, std 10.27, range [13.9, 74.95]

Secondary structure (DSSP, 8-state):
-----HHHHHHHHHHHHHHTSEEEEEEEETTT--EEEESTTS-EE-GGGHHHHHHHHHHHHHTT-GGGGGSEEEE-GGG--S--TTGGGGTTEEEEHHHHHHHHHHH--HHHHHHHHHHHTSHHHHHHHHHHTT-SS------TTGGG---TT--TTEE-HHHHHHHHHHHHTSSSS-HHHHHHHHHHHHT-SS-TTTGGGGS-TTSEEEEEEEEETTTEEEEEEEEE-TTS--EEEEEEEE-SSTTPPP-HHHHHHHHHHHHHTT-

Nearest PDB structures (foldseek):
  6bpf-assembly1_A  TM=1.003E+00  e=6.407E-55  Salmonella enterica
  6d7h-assembly1_A  TM=9.975E-01  e=4.521E-45  Escherichia coli
  7uon-assembly1_A  TM=9.982E-01  e=7.260E-45  Escherichia coli
  7k2x-assembly2_B  TM=9.995E-01  e=9.200E-45  Escherichia coli
  7qqc-assembly1_A  TM=9.973E-01  e=2.404E-42  Klebsiella pneumoniae IS53

CATH classification: 3.40.710.10